Protein AF-A0A952EVF1-F1 (afdb_monomer_lite)

Radius of gyration: 30.39 Å; chains: 1; bounding box: 102×64×62 Å

Foldseek 3Di:
DDDDDDDDDDDDDDDDDDDDDDDDDDDDDDDDDDDPDDDDDDDDPVGDDDDDDDDDDDDDDDDDDDDDDDDPDDPDPPPPPPPLPPFDFDPFPCPVVLVVQLCQQPDLQHLGAEEEEAPQQQLVPSLVVSQVVLVVVPAAEAEFEFDLVLQVPQCSRQVVQQPDPDDDLVVRLVSSLCSQLDDDPPHAYEYEYEQLQRHHLSNLVSLLVCSLVVSHRYYYYHHPPDDRDPSNVSSCVSGHYHYDYRYADDLVRQQVSVCVRVVAHEDSVVSVVLCVVCVRRNRSSSVVVSVCVVVVQFDQPPGYTDGNDDDPDD

Secondary structure (DSSP, 8-state):
------------------------------PPPPPSS-------TT------------------S---------------------------S-HHHHHHHHHHHH-TTEEEEEEE--TTSSHHHHHHHHHHHHHHTT-EEEEEE--HHHHTSTTGGGGGG-S-S-S-HHHHHHHHHHHHH---TT--EEEEEESGGG--HHHHHHHHHHHHTT-SEEEEE--TTSPPPHHHHHHHHTSEEEEEE-PPPPHHHHHHHHHHHHTS-B-HHHHHHHHHHHTT-HHHHHHHHHHHHHTTSEE-GGGSBEE-S-----

pLDDT: mean 74.39, std 26.92, range [25.44, 98.0]

Structure (mmCIF, N/CA/C/O backbone):
data_AF-A0A952EVF1-F1
#
_entry.id   AF-A0A952EVF1-F1
#
loop_
_atom_site.group_PDB
_atom_site.id
_atom_site.type_symbol
_atom_site.label_atom_id
_atom_site.label_alt_id
_atom_site.label_comp_id
_atom_site.label_asym_id
_atom_site.label_entity_id
_atom_site.label_seq_id
_atom_site.pdbx_PDB_ins_code
_atom_site.Cartn_x
_atom_site.Cartn_y
_atom_site.Cartn_z
_atom_site.occupancy
_atom_site.B_iso_or_equiv
_atom_site.auth_seq_id
_atom_site.auth_comp_id
_atom_site.auth_asym_id
_atom_site.auth_atom_id
_atom_site.pdbx_PDB_model_num
ATOM 1 N N . MET A 1 1 ? 27.330 -13.347 0.330 1.00 35.59 1 MET A N 1
ATOM 2 C CA . MET A 1 1 ? 27.753 -14.726 0.639 1.00 35.59 1 MET A CA 1
ATOM 3 C C . MET A 1 1 ? 26.734 -15.304 1.605 1.00 35.59 1 MET A C 1
ATOM 5 O O . MET A 1 1 ? 26.770 -14.945 2.767 1.00 35.59 1 MET A O 1
ATOM 9 N N . PHE A 1 2 ? 25.773 -16.088 1.117 1.00 27.91 2 PHE A N 1
ATOM 10 C CA . PHE A 1 2 ? 24.805 -16.806 1.953 1.00 27.91 2 PHE A CA 1
ATOM 11 C C . PHE A 1 2 ? 24.468 -18.122 1.248 1.00 27.91 2 PHE A C 1
ATOM 13 O O . PHE A 1 2 ? 24.088 -18.116 0.079 1.00 27.91 2 PHE A O 1
ATOM 20 N N . ILE A 1 3 ? 24.702 -19.233 1.943 1.00 30.45 3 ILE A N 1
ATOM 21 C CA . ILE A 1 3 ? 24.536 -20.611 1.470 1.00 30.45 3 ILE A CA 1
ATOM 22 C C . ILE A 1 3 ? 23.235 -21.146 2.079 1.00 30.45 3 ILE A C 1
ATOM 24 O O . ILE A 1 3 ? 23.067 -21.057 3.292 1.00 30.45 3 ILE A O 1
ATOM 28 N N . TYR A 1 4 ? 22.341 -21.719 1.266 1.00 32.97 4 TYR A N 1
ATOM 29 C CA . TYR A 1 4 ? 21.200 -22.507 1.749 1.00 32.97 4 TYR A CA 1
ATOM 30 C C . TYR A 1 4 ? 21.280 -23.941 1.218 1.00 32.97 4 TYR A C 1
ATOM 32 O O . TYR A 1 4 ? 21.403 -24.172 0.014 1.00 32.97 4 TYR A O 1
ATOM 40 N N . GLY A 1 5 ? 21.244 -24.890 2.155 1.00 28.50 5 GLY A N 1
ATOM 41 C CA . GLY A 1 5 ? 21.271 -26.330 1.921 1.00 28.50 5 GLY A CA 1
ATOM 42 C C . GLY A 1 5 ? 19.930 -26.879 1.431 1.00 28.50 5 GLY A C 1
ATOM 43 O O . GLY A 1 5 ? 18.860 -26.403 1.809 1.00 28.50 5 GLY A O 1
ATOM 44 N N . LYS A 1 6 ? 20.020 -27.896 0.569 1.00 29.97 6 LYS A N 1
ATOM 45 C CA . LYS A 1 6 ? 18.907 -28.656 -0.011 1.00 29.97 6 LYS A CA 1
ATOM 46 C C . LYS A 1 6 ? 18.305 -29.633 1.004 1.00 29.97 6 LYS A C 1
ATOM 48 O O . LYS A 1 6 ? 19.042 -30.356 1.667 1.00 29.97 6 LYS A O 1
ATOM 53 N N . GLY A 1 7 ? 16.975 -29.721 1.023 1.00 28.34 7 GLY A N 1
ATOM 54 C CA . GLY A 1 7 ? 16.202 -30.769 1.691 1.00 28.34 7 GLY A CA 1
ATOM 55 C C . GLY A 1 7 ? 15.108 -31.299 0.759 1.00 28.34 7 GLY A C 1
ATOM 56 O O . GLY A 1 7 ? 14.355 -30.536 0.166 1.00 28.34 7 GLY A O 1
ATOM 57 N N . THR A 1 8 ? 15.100 -32.615 0.605 1.00 29.89 8 THR A N 1
ATOM 58 C CA . THR A 1 8 ? 14.368 -33.501 -0.313 1.00 29.89 8 THR A CA 1
ATOM 59 C C . THR A 1 8 ? 12.858 -33.628 -0.056 1.00 29.89 8 THR A C 1
ATOM 61 O O . THR A 1 8 ? 12.445 -33.660 1.102 1.00 29.89 8 THR A O 1
ATOM 64 N N . ARG A 1 9 ? 12.053 -33.852 -1.111 1.00 27.30 9 ARG A N 1
ATOM 65 C CA . ARG A 1 9 ? 10.736 -34.526 -1.042 1.00 27.30 9 ARG A CA 1
ATOM 66 C C . ARG A 1 9 ? 10.427 -35.313 -2.319 1.00 27.30 9 ARG A C 1
ATOM 68 O O . ARG A 1 9 ? 10.510 -34.749 -3.401 1.00 27.30 9 ARG A O 1
ATOM 75 N N . ASP A 1 10 ? 10.024 -36.567 -2.130 1.00 30.86 10 ASP A N 1
ATOM 76 C CA . ASP A 1 10 ? 8.920 -37.286 -2.799 1.00 30.86 10 ASP A CA 1
ATOM 77 C C . ASP A 1 10 ? 8.650 -38.584 -1.980 1.00 30.86 10 ASP A C 1
ATOM 79 O O . ASP A 1 10 ? 9.510 -38.886 -1.141 1.00 30.86 10 ASP A O 1
ATOM 83 N N . PRO A 1 11 ? 7.542 -39.362 -2.128 1.00 40.56 11 PRO A N 1
ATOM 84 C CA . PRO A 1 11 ? 6.663 -39.477 -3.304 1.00 40.56 11 PRO A CA 1
ATOM 85 C C . PRO A 1 11 ? 5.129 -39.579 -3.069 1.00 40.56 11 PRO A C 1
ATOM 87 O O . PRO A 1 11 ? 4.648 -39.967 -2.010 1.00 40.56 11 PRO A O 1
ATOM 90 N N . GLY A 1 12 ? 4.376 -39.261 -4.132 1.00 26.47 12 GLY A N 1
ATOM 91 C CA . GLY A 1 12 ? 3.362 -40.096 -4.816 1.00 26.47 12 GLY A CA 1
ATOM 92 C C . GLY A 1 12 ? 2.231 -40.840 -4.070 1.00 26.47 12 GLY A C 1
ATOM 93 O O . GLY A 1 12 ? 2.465 -41.652 -3.183 1.00 26.47 12 GLY A O 1
ATOM 94 N N . GLY A 1 13 ? 1.000 -40.711 -4.599 1.00 27.55 13 GLY A N 1
ATOM 95 C CA . GLY A 1 13 ? -0.083 -41.689 -4.398 1.00 27.55 13 GLY A CA 1
ATOM 96 C C . GLY A 1 13 ? -1.477 -41.227 -4.854 1.00 27.55 13 GLY A C 1
ATOM 97 O O . GLY A 1 13 ? -2.231 -40.677 -4.064 1.00 27.55 13 GLY A O 1
ATOM 98 N N . SER A 1 14 ? -1.835 -41.477 -6.120 1.00 25.52 14 SER A N 1
ATOM 99 C CA . SER A 1 14 ? -3.169 -41.269 -6.719 1.00 25.52 14 SER A CA 1
ATOM 100 C C . SER A 1 14 ? -3.767 -42.616 -7.132 1.00 25.52 14 SER A C 1
ATOM 102 O O . SER A 1 14 ? -3.055 -43.407 -7.747 1.00 25.52 14 SER A O 1
ATOM 104 N N . LEU A 1 15 ? -5.056 -42.865 -6.845 1.00 29.48 15 LEU A N 1
ATOM 105 C CA . LEU A 1 15 ? -5.846 -43.970 -7.419 1.00 29.48 15 LEU A CA 1
ATOM 106 C C . LEU A 1 15 ? -7.372 -43.689 -7.375 1.00 29.48 15 LEU A C 1
ATOM 108 O O . LEU A 1 15 ? -8.020 -43.784 -6.342 1.00 29.48 15 LEU A O 1
ATOM 112 N N . LEU A 1 16 ? -7.904 -43.315 -8.546 1.00 27.75 16 LEU A N 1
ATOM 113 C CA . LEU A 1 16 ? -9.126 -43.775 -9.247 1.00 27.75 16 LEU A CA 1
ATOM 114 C C . LEU A 1 16 ? -10.301 -44.422 -8.464 1.00 27.75 16 LEU A C 1
ATOM 116 O O . LEU A 1 16 ? -10.128 -45.484 -7.875 1.00 27.75 16 LEU A O 1
ATOM 120 N N . ARG A 1 17 ? -11.548 -43.974 -8.741 1.00 27.30 17 ARG A N 1
ATOM 121 C CA . ARG A 1 17 ? -12.561 -44.735 -9.536 1.00 27.30 17 ARG A CA 1
ATOM 122 C C . ARG A 1 17 ? -13.889 -43.982 -9.771 1.00 27.30 17 ARG A C 1
ATOM 124 O O . ARG A 1 17 ? -14.427 -43.324 -8.892 1.00 27.30 17 ARG A O 1
ATOM 131 N N . ARG A 1 18 ? -14.412 -44.146 -10.996 1.00 26.98 18 ARG A N 1
ATOM 132 C CA . ARG A 1 18 ? -15.748 -43.775 -11.513 1.00 26.98 18 ARG A CA 1
ATOM 133 C C . ARG A 1 18 ? -16.781 -44.877 -11.226 1.00 26.98 18 ARG A C 1
ATOM 135 O O . ARG A 1 18 ? -16.402 -46.040 -11.271 1.00 26.98 18 ARG A O 1
ATOM 142 N N . THR A 1 19 ? -18.070 -44.526 -11.157 1.00 27.55 19 THR A N 1
ATOM 143 C CA . THR A 1 19 ? -19.209 -45.253 -11.784 1.00 27.55 19 THR A CA 1
ATOM 144 C C . THR A 1 19 ? -20.432 -44.318 -11.933 1.00 27.55 19 THR A C 1
ATOM 146 O O . THR A 1 19 ? -20.532 -43.311 -11.240 1.00 27.55 19 THR A O 1
ATOM 149 N N . LYS A 1 20 ? -21.298 -44.601 -12.918 1.00 28.50 20 LYS A N 1
ATOM 150 C CA . LYS A 1 20 ? -22.476 -43.839 -13.414 1.00 28.50 20 LYS A CA 1
ATOM 151 C C . LYS A 1 20 ? -23.655 -44.860 -13.604 1.00 28.50 20 LYS A C 1
ATOM 153 O O . LYS A 1 20 ? -23.427 -46.023 -13.287 1.00 28.50 20 LYS A O 1
ATOM 158 N N . PRO A 1 21 ? -24.849 -44.527 -14.156 1.00 40.47 21 PRO A N 1
ATOM 159 C CA . PRO A 1 21 ? -26.122 -44.281 -13.451 1.00 40.47 21 PRO A CA 1
ATOM 160 C C . PRO A 1 21 ? -27.310 -45.191 -13.899 1.00 40.47 21 PRO A C 1
ATOM 162 O O . PRO A 1 21 ? -27.170 -46.005 -14.805 1.00 40.47 21 PRO A O 1
ATOM 165 N N . GLY A 1 22 ? -28.510 -44.960 -13.349 1.00 25.62 22 GLY A N 1
ATOM 166 C CA . GLY A 1 22 ? -29.838 -45.368 -13.864 1.00 25.62 22 GLY A CA 1
ATOM 167 C C . GLY A 1 22 ? -30.927 -44.706 -12.998 1.00 25.62 22 GLY A C 1
ATOM 168 O O . GLY A 1 22 ? -30.626 -44.374 -11.857 1.00 25.62 22 GLY A O 1
ATOM 169 N N . GLY A 1 23 ? -32.162 -44.401 -13.400 1.00 26.41 23 GLY A N 1
ATOM 170 C CA . GLY A 1 23 ? -32.958 -44.498 -14.627 1.00 26.41 23 GLY A CA 1
ATOM 171 C C . GLY A 1 23 ? -34.406 -44.079 -14.256 1.00 26.41 23 GLY A C 1
ATOM 172 O O . GLY A 1 23 ? -34.780 -44.327 -13.118 1.00 26.41 23 GLY A O 1
ATOM 173 N N . ASP A 1 24 ? -35.121 -43.397 -15.174 1.00 27.02 24 ASP A N 1
ATOM 174 C CA . ASP A 1 24 ? -36.580 -43.449 -15.506 1.00 27.02 24 ASP A CA 1
ATOM 175 C C . ASP A 1 24 ? -37.647 -43.508 -14.375 1.00 27.02 24 ASP A C 1
ATOM 177 O O . ASP A 1 24 ? -37.479 -44.205 -13.392 1.00 27.02 24 ASP A O 1
ATOM 181 N N . THR A 1 25 ? -38.849 -42.918 -14.382 1.00 28.75 25 THR A N 1
ATOM 182 C CA . THR A 1 25 ? -39.825 -42.354 -15.342 1.00 28.75 25 THR A CA 1
ATOM 183 C C . THR A 1 25 ? -40.899 -41.650 -14.475 1.00 28.75 25 THR A C 1
ATOM 185 O O . THR A 1 25 ? -41.135 -42.129 -13.372 1.00 28.75 25 THR A O 1
ATOM 188 N N . ASP A 1 26 ? -41.606 -40.612 -14.952 1.00 28.78 26 ASP A N 1
ATOM 189 C CA . ASP A 1 26 ? -43.085 -40.580 -14.845 1.00 28.78 26 ASP A CA 1
ATOM 190 C C . ASP A 1 26 ? -43.727 -39.500 -15.742 1.00 28.78 26 ASP A C 1
ATOM 192 O O . ASP A 1 26 ? -43.174 -38.417 -15.949 1.00 28.78 26 ASP A O 1
ATOM 196 N N . LYS A 1 27 ? -44.898 -39.819 -16.302 1.00 31.00 27 LYS A N 1
ATOM 197 C CA . LYS A 1 27 ? -45.685 -39.012 -17.249 1.00 31.00 27 LYS A CA 1
ATOM 198 C C . LYS A 1 27 ? -46.921 -38.427 -16.555 1.00 31.00 27 LYS A C 1
ATOM 200 O O . LYS A 1 27 ? -47.689 -39.160 -15.951 1.00 31.00 27 LYS A O 1
ATOM 205 N N . GLY A 1 28 ? -47.212 -37.147 -16.789 1.00 28.83 28 GLY A N 1
ATOM 206 C CA . GLY A 1 28 ? -48.509 -36.533 -16.475 1.00 28.83 28 GLY A CA 1
ATOM 207 C C . GLY A 1 28 ? -48.849 -35.433 -17.479 1.00 28.83 28 GLY A C 1
ATOM 208 O O . GLY A 1 28 ? -48.163 -34.418 -17.545 1.00 28.83 28 GLY A O 1
ATOM 209 N N . GLY A 1 29 ? -49.865 -35.659 -18.316 1.00 25.44 29 GLY A N 1
ATOM 210 C CA . GLY A 1 29 ? -50.304 -34.729 -19.358 1.00 25.44 29 GLY A CA 1
ATOM 211 C C . GLY A 1 29 ? -51.306 -33.687 -18.857 1.00 25.44 29 GLY A C 1
ATOM 212 O O . GLY A 1 29 ? -52.172 -34.001 -18.050 1.00 25.44 29 GLY A O 1
ATOM 213 N N . PHE A 1 30 ? -51.229 -32.469 -19.404 1.00 29.86 30 PHE A N 1
ATOM 214 C CA . PHE A 1 30 ? -52.305 -31.474 -19.365 1.00 29.86 30 PHE A CA 1
ATOM 215 C C . PHE A 1 30 ? -52.469 -30.795 -20.733 1.00 29.86 30 PHE A C 1
ATOM 217 O O . PHE A 1 30 ? -51.501 -30.538 -21.455 1.00 29.86 30 PHE A O 1
ATOM 224 N N . ALA A 1 31 ? -53.734 -30.577 -21.093 1.00 30.47 31 ALA A N 1
ATOM 225 C CA . ALA A 1 31 ? -54.226 -30.128 -22.388 1.00 30.47 31 ALA A CA 1
ATOM 226 C C . ALA A 1 31 ? -53.773 -28.700 -22.752 1.00 30.47 31 ALA A C 1
ATOM 228 O O . ALA A 1 31 ? -53.761 -27.800 -21.916 1.00 30.47 31 ALA A O 1
ATOM 229 N N . ARG A 1 32 ? -53.417 -28.492 -24.028 1.00 29.88 32 ARG A N 1
ATOM 230 C CA . ARG A 1 32 ? -52.980 -27.201 -24.585 1.00 29.88 32 ARG A CA 1
ATOM 231 C C . ARG A 1 32 ? -54.149 -26.477 -25.256 1.00 29.88 32 ARG A C 1
ATOM 233 O O . ARG A 1 32 ? -54.628 -26.940 -26.287 1.00 29.88 32 ARG A O 1
ATOM 240 N N . CYS A 1 33 ? -54.509 -25.298 -24.757 1.00 28.52 33 CYS A N 1
ATOM 241 C CA . CYS A 1 33 ? -55.175 -24.270 -25.559 1.00 28.52 33 CYS A CA 1
ATOM 242 C C . CYS A 1 33 ? -54.093 -23.411 -26.237 1.00 28.52 33 CYS A C 1
ATOM 244 O O . CYS A 1 33 ? -53.221 -22.862 -25.565 1.00 28.52 33 CYS A O 1
ATOM 246 N N . ARG A 1 34 ? -54.105 -23.343 -27.573 1.00 30.59 34 ARG A N 1
ATOM 247 C CA . ARG A 1 34 ? -53.162 -22.564 -28.396 1.00 30.59 34 ARG A CA 1
ATOM 248 C C . ARG A 1 34 ? -53.765 -21.186 -28.698 1.00 30.59 34 ARG A C 1
ATOM 250 O O . ARG A 1 34 ? -54.852 -21.155 -29.269 1.00 30.59 34 ARG A O 1
ATOM 257 N N . PRO A 1 35 ? -53.068 -20.070 -28.441 1.00 30.55 35 PRO A N 1
ATOM 258 C CA . PRO A 1 35 ? -53.292 -18.850 -29.195 1.00 30.55 35 PRO A CA 1
ATOM 259 C C . PRO A 1 35 ? -52.570 -18.962 -30.545 1.00 30.55 35 PRO A C 1
ATOM 261 O O . PRO A 1 35 ? -51.397 -19.335 -30.623 1.00 30.55 35 PRO A O 1
ATOM 264 N N . THR A 1 36 ? -53.290 -18.682 -31.624 1.00 35.84 36 THR A N 1
ATOM 265 C CA . THR A 1 36 ? -52.741 -18.601 -32.979 1.00 35.84 36 THR A CA 1
ATOM 266 C C . THR A 1 36 ? -52.033 -17.255 -33.139 1.00 35.84 36 THR A C 1
ATOM 268 O O . THR A 1 36 ? -52.641 -16.220 -32.890 1.00 35.84 36 THR A O 1
ATOM 271 N N . GLY A 1 37 ? -50.770 -17.266 -33.575 1.00 40.00 37 GLY A N 1
ATOM 272 C CA . GLY A 1 37 ? -50.056 -16.054 -33.999 1.00 40.00 37 GLY A CA 1
ATOM 273 C C . GLY A 1 37 ? -49.160 -15.393 -32.947 1.00 40.00 37 GLY A C 1
ATOM 274 O O . GLY A 1 37 ? -49.328 -14.218 -32.655 1.00 40.00 37 GLY A O 1
ATOM 275 N N . ALA A 1 38 ? -48.170 -16.115 -32.417 1.00 35.91 38 ALA A N 1
ATOM 276 C CA . ALA A 1 38 ? -46.972 -15.514 -31.822 1.00 35.91 38 ALA A CA 1
ATOM 277 C C . ALA A 1 38 ? -45.793 -16.493 -31.951 1.00 35.91 38 ALA A C 1
ATOM 279 O O . ALA A 1 38 ? -45.915 -17.670 -31.605 1.00 35.91 38 ALA A O 1
ATOM 280 N N . ALA A 1 39 ? -44.666 -16.028 -32.492 1.00 36.38 39 ALA A N 1
ATOM 281 C CA . ALA A 1 39 ? -43.440 -16.813 -32.588 1.00 36.38 39 ALA A CA 1
ATOM 282 C C . ALA A 1 39 ? -42.764 -16.884 -31.209 1.00 36.38 39 ALA A C 1
ATOM 284 O O . ALA A 1 39 ? -42.505 -15.857 -30.589 1.00 36.38 39 ALA A O 1
ATOM 285 N N . ILE A 1 40 ? -42.496 -18.099 -30.728 1.00 37.72 40 ILE A N 1
ATOM 286 C CA . ILE A 1 40 ? -41.836 -18.352 -29.442 1.00 37.72 40 ILE A CA 1
ATOM 287 C C . ILE A 1 40 ? -40.334 -18.490 -29.699 1.00 37.72 40 ILE A C 1
ATOM 289 O O . ILE A 1 40 ? -39.905 -19.455 -30.331 1.00 37.72 40 ILE A O 1
ATOM 293 N N . THR A 1 41 ? -39.524 -17.570 -29.182 1.00 37.91 41 THR A N 1
ATOM 294 C CA . THR A 1 41 ? -38.061 -17.702 -29.145 1.00 37.91 41 THR A CA 1
ATOM 295 C C . THR A 1 41 ? -37.611 -18.153 -27.754 1.00 37.91 41 THR A C 1
ATOM 297 O O . THR A 1 41 ? -37.269 -17.331 -26.916 1.00 37.91 41 THR A O 1
ATOM 300 N N . GLY A 1 42 ? -37.600 -19.472 -27.530 1.00 35.94 42 GLY A N 1
ATOM 301 C CA . GLY A 1 42 ? -36.875 -20.126 -26.428 1.00 35.94 42 GLY A CA 1
ATOM 302 C C . GLY A 1 42 ? -37.572 -20.190 -25.057 1.00 35.94 42 GLY A C 1
ATOM 303 O O . GLY A 1 42 ? -38.249 -19.264 -24.630 1.00 35.94 42 GLY A O 1
ATOM 304 N N . LEU A 1 43 ? -37.370 -21.314 -24.362 1.00 37.41 43 LEU A N 1
ATOM 305 C CA . LEU A 1 43 ? -37.732 -21.583 -22.961 1.00 37.41 43 LEU A CA 1
ATOM 306 C C . LEU A 1 43 ? -36.441 -21.935 -22.207 1.00 37.41 43 LEU A C 1
ATOM 308 O O . LEU A 1 43 ? -35.621 -22.682 -22.748 1.00 37.41 43 LEU A O 1
ATOM 312 N N . ASP A 1 44 ? -36.256 -21.442 -20.979 1.00 43.25 44 ASP A N 1
ATOM 313 C CA . ASP A 1 44 ? -35.170 -21.916 -20.110 1.00 43.25 44 ASP A CA 1
ATOM 314 C C . ASP A 1 44 ? -35.547 -23.232 -19.392 1.00 43.25 44 ASP A C 1
ATOM 316 O O . ASP A 1 44 ? -36.705 -23.662 -19.390 1.00 43.25 44 ASP A O 1
ATOM 320 N N . ARG A 1 45 ? -34.547 -23.902 -18.800 1.00 43.38 45 ARG A N 1
ATOM 321 C CA . ARG A 1 45 ? -34.659 -25.246 -18.199 1.00 43.38 45 ARG A CA 1
ATOM 322 C C . ARG A 1 45 ? -35.573 -25.356 -16.963 1.00 43.38 45 ARG A C 1
ATOM 324 O O . ARG A 1 45 ? -35.757 -26.473 -16.489 1.00 43.38 45 ARG A O 1
ATOM 331 N N . SER A 1 46 ? -36.173 -24.269 -16.488 1.00 44.06 46 SER A N 1
ATOM 332 C CA . SER A 1 46 ? -37.134 -24.245 -15.376 1.00 44.06 46 SER A CA 1
ATOM 333 C C . SER A 1 46 ? -38.559 -23.848 -15.791 1.00 44.06 46 SER A C 1
ATOM 335 O O . SER A 1 46 ? -39.420 -23.691 -14.929 1.00 44.06 46 SER A O 1
ATOM 337 N N . GLY A 1 47 ? -38.852 -23.723 -17.093 1.00 42.53 47 GLY A N 1
ATOM 338 C CA . GLY A 1 47 ? -40.232 -23.623 -17.594 1.00 42.53 47 GLY A CA 1
ATOM 339 C C . GLY A 1 47 ? -40.934 -22.275 -17.379 1.00 42.53 47 GLY A C 1
ATOM 340 O O . GLY A 1 47 ? -42.154 -22.209 -17.523 1.00 42.53 47 GLY A O 1
ATOM 341 N N . TYR A 1 48 ? -40.195 -21.203 -17.081 1.00 35.91 48 TYR A N 1
ATOM 342 C CA . TYR A 1 48 ? -40.741 -19.844 -16.994 1.00 35.91 48 TYR A CA 1
ATOM 343 C C . TYR A 1 48 ? -40.559 -19.068 -18.309 1.00 35.91 48 TYR A C 1
ATOM 345 O O . TYR A 1 48 ? -39.528 -19.164 -18.974 1.00 35.91 48 TYR A O 1
ATOM 353 N N . LEU A 1 49 ? -41.584 -18.294 -18.690 1.00 35.72 49 LEU A N 1
ATOM 354 C CA . LEU A 1 49 ? -41.554 -17.400 -19.852 1.00 35.72 49 LEU A CA 1
ATOM 355 C C . LEU A 1 49 ? -40.709 -16.158 -19.538 1.00 35.72 49 LEU A C 1
ATOM 357 O O . LEU A 1 49 ? -41.018 -15.417 -18.606 1.00 35.72 49 LEU A O 1
ATOM 361 N N . VAL A 1 50 ? -39.681 -15.901 -20.349 1.00 34.00 50 VAL A N 1
ATOM 362 C CA . VAL A 1 50 ? -38.862 -14.685 -20.279 1.00 34.00 50 VAL A CA 1
ATOM 363 C C . VAL A 1 50 ? -39.250 -13.757 -21.431 1.00 34.00 50 VAL A C 1
ATOM 365 O O . VAL A 1 50 ? -39.003 -14.079 -22.586 1.00 34.00 50 VAL A O 1
ATOM 368 N N . GLY A 1 51 ? -39.825 -12.598 -21.094 1.00 32.00 51 GLY A N 1
ATOM 369 C CA . GLY A 1 51 ? -39.895 -11.406 -21.949 1.00 32.00 51 GLY A CA 1
ATOM 370 C C . GLY A 1 51 ? -40.912 -11.423 -23.099 1.00 32.00 51 GLY A C 1
ATOM 371 O O . GLY A 1 51 ? -40.747 -12.123 -24.090 1.00 32.00 51 GLY A O 1
ATOM 372 N N . VAL A 1 52 ? -41.907 -10.533 -23.030 1.00 35.66 52 VAL A N 1
ATOM 373 C CA . VAL A 1 52 ? -42.642 -10.053 -24.212 1.00 35.66 52 VAL A CA 1
ATOM 374 C C . VAL A 1 52 ? -42.550 -8.528 -24.226 1.00 35.66 52 VAL A C 1
ATOM 376 O O . VAL A 1 52 ? -43.110 -7.857 -23.363 1.00 35.66 52 VAL A O 1
ATOM 379 N N . GLN A 1 53 ? -41.814 -7.982 -25.196 1.00 32.34 53 GLN A N 1
ATOM 380 C CA . GLN A 1 53 ? -41.898 -6.576 -25.592 1.00 32.34 53 GLN A CA 1
ATOM 381 C C . GLN A 1 53 ? -42.906 -6.466 -26.738 1.00 32.34 53 GLN A C 1
ATOM 383 O O . GLN A 1 53 ? -42.753 -7.125 -27.763 1.00 32.34 53 GLN A O 1
ATOM 388 N N . GLY A 1 54 ? -43.927 -5.629 -26.572 1.00 33.09 54 GLY A N 1
ATOM 389 C CA . GLY A 1 54 ? -44.899 -5.346 -27.625 1.00 33.09 54 GLY A CA 1
ATOM 390 C C . GLY A 1 54 ? -46.029 -4.462 -27.118 1.00 33.09 54 GLY A C 1
ATOM 391 O O . GLY A 1 54 ? -46.839 -4.885 -26.300 1.00 33.09 54 GLY A O 1
ATOM 392 N N . ALA A 1 55 ? -46.039 -3.216 -27.581 1.00 37.50 55 ALA A N 1
ATOM 393 C CA . ALA A 1 55 ? -47.026 -2.204 -27.249 1.00 37.50 55 ALA A CA 1
ATOM 394 C C . ALA A 1 55 ? -48.413 -2.541 -27.825 1.00 37.50 55 ALA A C 1
ATOM 396 O O . ALA A 1 55 ? -48.526 -2.952 -28.975 1.00 37.50 55 ALA A O 1
ATOM 397 N N . GLY A 1 56 ? -49.456 -2.266 -27.039 1.00 43.81 56 GLY A N 1
ATOM 398 C CA . GLY A 1 56 ? -50.811 -2.030 -27.539 1.00 43.81 56 GLY A CA 1
ATOM 399 C C . GLY A 1 56 ? -51.621 -3.276 -27.897 1.00 43.81 56 GLY A C 1
ATOM 400 O O . GLY A 1 56 ? -51.735 -3.635 -29.062 1.00 43.81 56 GLY A O 1
ATOM 401 N N . ALA A 1 57 ? -52.308 -3.849 -26.908 1.00 31.09 57 ALA A N 1
ATOM 402 C CA . ALA A 1 57 ? -53.505 -4.650 -27.151 1.00 31.09 57 ALA A CA 1
ATOM 403 C C . ALA A 1 57 ? -54.672 -4.029 -26.375 1.00 31.09 57 ALA A C 1
ATOM 405 O O . ALA A 1 57 ? -54.749 -4.115 -25.149 1.00 31.09 57 ALA A O 1
ATOM 406 N N . VAL A 1 58 ? -55.544 -3.340 -27.111 1.00 30.28 58 VAL A N 1
ATOM 407 C CA . VAL A 1 58 ? -56.814 -2.795 -26.627 1.00 30.28 58 VAL A CA 1
ATOM 408 C C . VAL A 1 58 ? -57.770 -3.964 -26.403 1.00 30.28 58 VAL A C 1
ATOM 410 O O . VAL A 1 58 ? -58.118 -4.674 -27.343 1.00 30.28 58 VAL A O 1
ATOM 413 N N . TRP A 1 59 ? -58.202 -4.159 -25.159 1.00 29.36 59 TRP A N 1
ATOM 414 C CA . TRP A 1 59 ? -59.258 -5.107 -24.822 1.00 29.36 59 TRP A CA 1
ATOM 415 C C . TRP A 1 59 ? -60.608 -4.398 -24.929 1.00 29.36 59 TRP A C 1
ATOM 417 O O . TRP A 1 59 ? -60.911 -3.506 -24.141 1.00 29.36 59 TRP A O 1
ATOM 427 N N . THR A 1 60 ? -61.426 -4.793 -25.903 1.00 28.44 60 THR A N 1
ATOM 428 C CA . THR A 1 60 ? -62.861 -4.484 -25.913 1.00 28.44 60 THR A CA 1
ATOM 429 C C . THR A 1 60 ? -63.616 -5.792 -25.726 1.00 28.44 60 THR A C 1
ATOM 431 O O . THR A 1 60 ? -63.491 -6.721 -26.517 1.00 28.44 60 THR A O 1
ATOM 434 N N . GLY A 1 61 ? -64.344 -5.892 -24.617 1.00 28.00 61 GLY A N 1
ATOM 435 C CA . GLY A 1 61 ? -65.077 -7.094 -24.239 1.00 28.00 61 GLY A CA 1
ATOM 436 C C . GLY A 1 61 ? -65.986 -6.810 -23.055 1.00 28.00 61 GLY A C 1
ATOM 437 O O . GLY A 1 61 ? -65.598 -6.966 -21.902 1.00 28.00 61 GLY A O 1
ATOM 438 N N . THR A 1 62 ? -67.191 -6.341 -23.357 1.00 29.83 62 THR A N 1
ATOM 439 C CA . THR A 1 62 ? -68.275 -6.086 -22.410 1.00 29.83 62 THR A CA 1
ATOM 440 C C . THR A 1 62 ? -68.748 -7.413 -21.814 1.00 29.83 62 THR A C 1
ATOM 442 O O . THR A 1 62 ? -69.235 -8.269 -22.546 1.00 29.83 62 THR A O 1
ATOM 445 N N . CYS A 1 63 ? -68.635 -7.591 -20.496 1.00 28.25 63 CYS A N 1
ATOM 446 C CA . CYS A 1 63 ? -69.288 -8.693 -19.787 1.00 28.25 63 CYS A CA 1
ATOM 447 C C . CYS A 1 63 ? -70.471 -8.144 -18.992 1.00 28.25 63 CYS A C 1
ATOM 449 O O . CYS A 1 63 ? -70.310 -7.389 -18.034 1.00 28.25 63 CYS A O 1
ATOM 451 N N . ALA A 1 64 ? -71.666 -8.513 -19.445 1.00 29.42 64 ALA A N 1
ATOM 452 C CA . ALA A 1 64 ? -72.912 -8.331 -18.731 1.00 29.42 64 ALA A CA 1
ATOM 453 C C . ALA A 1 64 ? -73.031 -9.382 -17.616 1.00 29.42 64 ALA A C 1
ATOM 455 O O . ALA A 1 64 ? -72.705 -10.549 -17.817 1.00 29.42 64 ALA A O 1
ATOM 456 N N . THR A 1 65 ? -73.583 -8.944 -16.483 1.00 32.19 65 THR A N 1
ATOM 457 C CA . THR A 1 65 ? -74.113 -9.734 -15.355 1.00 32.19 65 THR A CA 1
ATOM 458 C C . THR A 1 65 ? -73.126 -10.554 -14.513 1.00 32.19 65 THR A C 1
ATOM 460 O O . THR A 1 65 ? -72.473 -11.470 -14.993 1.00 32.19 65 THR A O 1
ATOM 463 N N . GLY A 1 66 ? -73.139 -10.291 -13.199 1.00 28.56 66 GLY A N 1
ATOM 464 C CA . GLY A 1 66 ? -72.802 -11.293 -12.183 1.00 28.56 66 GLY A CA 1
ATOM 465 C C . GLY A 1 66 ? -71.511 -11.059 -11.401 1.00 28.56 66 GLY A C 1
ATOM 466 O O . GLY A 1 66 ? -70.451 -11.539 -11.774 1.00 28.56 66 GLY A O 1
ATOM 467 N N . SER A 1 67 ? -71.651 -10.361 -10.272 1.00 33.34 67 SER A N 1
ATOM 468 C CA . SER A 1 67 ? -70.841 -10.440 -9.046 1.00 33.34 67 SER A CA 1
ATOM 469 C C . SER A 1 67 ? -69.799 -11.570 -8.974 1.00 33.34 67 SER A C 1
ATOM 471 O O . SER A 1 67 ? -70.167 -12.736 -8.861 1.00 33.34 67 SER A O 1
ATOM 473 N N . CYS A 1 68 ? -68.516 -11.202 -8.903 1.00 26.44 68 CYS A N 1
ATOM 474 C CA . CYS A 1 68 ? -67.454 -11.971 -8.246 1.00 26.44 68 CYS A CA 1
ATOM 475 C C . CYS A 1 68 ? -66.308 -11.016 -7.873 1.00 26.44 68 CYS A C 1
ATOM 477 O O . CYS A 1 68 ? -65.490 -10.645 -8.712 1.00 26.44 68 CYS A O 1
ATOM 479 N N . ALA A 1 69 ? -66.260 -10.593 -6.610 1.00 30.72 69 ALA A N 1
ATOM 480 C CA . ALA A 1 69 ? -65.103 -9.914 -6.037 1.00 30.72 69 ALA A CA 1
ATOM 481 C C . ALA A 1 69 ? -64.084 -10.968 -5.566 1.00 30.72 69 ALA A C 1
ATOM 483 O O . ALA A 1 69 ? -64.448 -11.810 -4.742 1.00 30.72 69 ALA A O 1
ATOM 484 N N . PRO A 1 70 ? -62.817 -10.948 -6.015 1.00 31.19 70 PRO A N 1
ATOM 485 C CA . PRO A 1 70 ? -61.786 -11.758 -5.393 1.00 31.19 70 PRO A CA 1
ATOM 486 C C . PRO A 1 70 ? -61.189 -11.004 -4.197 1.00 31.19 70 PRO A C 1
ATOM 488 O O . PRO A 1 70 ? -60.613 -9.923 -4.325 1.00 31.19 70 PRO A O 1
ATOM 491 N N . SER A 1 71 ? -61.330 -11.608 -3.018 1.00 28.95 71 SER A N 1
ATOM 492 C CA . SER A 1 71 ? -60.576 -11.278 -1.809 1.00 28.95 71 SER A CA 1
ATOM 493 C C . SER A 1 71 ? -59.085 -11.516 -2.064 1.00 28.95 71 SER A C 1
ATOM 495 O O . SER A 1 71 ? -58.623 -12.655 -2.125 1.00 28.95 71 SER A O 1
ATOM 497 N N . ALA A 1 72 ? -58.326 -10.436 -2.248 1.00 32.72 72 ALA A N 1
ATOM 498 C CA . ALA A 1 72 ? -56.872 -10.485 -2.306 1.00 32.72 72 ALA A CA 1
ATOM 499 C C . ALA A 1 72 ? -56.313 -10.489 -0.876 1.00 32.72 72 ALA A C 1
ATOM 501 O O . ALA A 1 72 ? -56.096 -9.440 -0.263 1.00 32.72 72 ALA A O 1
ATOM 502 N N . ALA A 1 73 ? -56.078 -11.689 -0.345 1.00 30.52 73 ALA A N 1
ATOM 503 C CA . ALA A 1 73 ? -55.240 -11.892 0.825 1.00 30.52 73 ALA A CA 1
ATOM 504 C C . ALA A 1 73 ? -53.825 -11.366 0.522 1.00 30.52 73 ALA A C 1
ATOM 506 O O . ALA A 1 73 ? -53.052 -11.968 -0.223 1.00 30.52 73 ALA A O 1
ATOM 507 N N . ARG A 1 74 ? -53.498 -10.201 1.089 1.00 29.44 74 ARG A N 1
ATOM 508 C CA . ARG A 1 74 ? -52.151 -9.626 1.101 1.00 29.44 74 ARG A CA 1
ATOM 509 C C . ARG A 1 74 ? -51.252 -10.470 2.007 1.00 29.44 74 ARG A C 1
ATOM 511 O O . ARG A 1 74 ? -51.162 -10.220 3.203 1.00 29.44 74 ARG A O 1
ATOM 518 N N . LEU A 1 75 ? -50.547 -11.436 1.430 1.00 33.50 75 LEU A N 1
ATOM 519 C CA . LEU A 1 75 ? -49.287 -11.927 1.988 1.00 33.50 75 LEU A CA 1
ATOM 520 C C . LEU A 1 75 ? -48.185 -10.968 1.534 1.00 33.50 75 LEU A C 1
ATOM 522 O O . LEU A 1 75 ? -47.559 -11.148 0.493 1.00 33.50 75 LEU A O 1
ATOM 526 N N . GLY A 1 76 ? -47.994 -9.900 2.307 1.00 26.53 76 GLY A N 1
ATOM 527 C CA . GLY A 1 76 ? -46.816 -9.054 2.184 1.00 26.53 76 GLY A CA 1
ATOM 528 C C . GLY A 1 76 ? -45.593 -9.834 2.650 1.00 26.53 76 GLY A C 1
ATOM 529 O O . GLY A 1 76 ? -45.310 -9.875 3.844 1.00 26.53 76 GLY A O 1
ATOM 530 N N . LYS A 1 77 ? -44.848 -10.436 1.717 1.00 31.17 77 LYS A N 1
ATOM 531 C CA . LYS A 1 77 ? -43.416 -10.639 1.933 1.00 31.17 77 LYS A CA 1
ATOM 532 C C . LYS A 1 77 ? -42.782 -9.256 1.896 1.00 31.17 77 LYS A C 1
ATOM 534 O O . LYS A 1 77 ? -42.550 -8.687 0.836 1.00 31.17 77 LYS A O 1
ATOM 539 N N . ALA A 1 78 ? -42.597 -8.685 3.079 1.00 31.95 78 ALA A N 1
ATOM 540 C CA . ALA A 1 78 ? -41.616 -7.640 3.261 1.00 31.95 78 ALA A CA 1
ATOM 541 C C . ALA A 1 78 ? -40.250 -8.306 3.087 1.00 31.95 78 ALA A C 1
ATOM 543 O O . ALA A 1 78 ? -39.692 -8.842 4.044 1.00 31.95 78 ALA A O 1
ATOM 544 N N . ASP A 1 79 ? -39.742 -8.300 1.859 1.00 32.12 79 ASP A N 1
ATOM 545 C CA . ASP A 1 79 ? -38.315 -8.431 1.612 1.00 32.12 79 ASP A CA 1
ATOM 546 C C . ASP A 1 79 ? -37.662 -7.194 2.250 1.00 32.12 79 ASP A C 1
ATOM 548 O O . ASP A 1 79 ? -37.497 -6.144 1.632 1.00 32.12 79 ASP A O 1
ATOM 552 N N . ARG A 1 80 ? -37.391 -7.273 3.559 1.00 34.16 80 ARG A N 1
ATOM 553 C CA . ARG A 1 80 ? -36.447 -6.372 4.213 1.00 34.16 80 ARG A CA 1
ATOM 554 C C . ARG A 1 80 ? -35.075 -6.771 3.692 1.00 34.16 80 ARG A C 1
ATOM 556 O O . ARG A 1 80 ? -34.421 -7.637 4.261 1.00 34.16 80 ARG A O 1
ATOM 563 N N . GLU A 1 81 ? -34.654 -6.144 2.601 1.00 35.91 81 GLU A N 1
ATOM 564 C CA . GLU A 1 81 ? -33.233 -5.945 2.349 1.00 35.91 81 GLU A CA 1
ATOM 565 C C . GLU A 1 81 ? -32.687 -5.155 3.545 1.00 35.91 81 GLU A C 1
ATOM 567 O O . GLU A 1 81 ? -32.852 -3.937 3.641 1.00 35.91 81 GLU A O 1
ATOM 572 N N . GLU A 1 82 ? -32.123 -5.861 4.529 1.00 38.28 82 GLU A N 1
ATOM 573 C CA . GLU A 1 82 ? -31.350 -5.224 5.587 1.00 38.28 82 GLU A CA 1
ATOM 574 C C . GLU A 1 82 ? -30.199 -4.462 4.920 1.00 38.28 82 GLU A C 1
ATOM 576 O O . GLU A 1 82 ? -29.399 -5.064 4.195 1.00 38.28 82 GLU A O 1
ATOM 581 N N . PRO A 1 83 ? -30.095 -3.136 5.110 1.00 37.88 83 PRO A N 1
ATOM 582 C CA . PRO A 1 83 ? -28.998 -2.387 4.540 1.00 37.88 83 PRO A CA 1
ATOM 583 C C . PRO A 1 83 ? -27.735 -2.863 5.248 1.00 37.88 83 PRO A C 1
ATOM 585 O O . PRO A 1 83 ? -27.525 -2.547 6.417 1.00 37.88 83 PRO A O 1
ATOM 588 N N . SER A 1 84 ? -26.889 -3.626 4.549 1.00 46.97 84 SER A N 1
ATOM 589 C CA . SER A 1 84 ? -25.554 -3.968 5.031 1.00 46.97 84 SER A CA 1
ATOM 590 C C . SER A 1 84 ? -24.843 -2.653 5.352 1.00 46.97 84 SER A C 1
ATOM 592 O O . SER A 1 84 ? -24.438 -1.918 4.443 1.00 46.97 84 SER A O 1
ATOM 594 N N . MET A 1 85 ? -24.778 -2.298 6.633 1.00 54.41 85 MET A N 1
ATOM 595 C CA . MET A 1 85 ? -24.228 -1.032 7.085 1.00 54.41 85 MET A CA 1
ATOM 596 C C . MET A 1 85 ? -22.714 -1.103 6.876 1.00 54.41 85 MET A C 1
ATOM 598 O O . MET A 1 85 ? -21.969 -1.585 7.721 1.00 54.41 85 MET A O 1
ATOM 602 N N . ARG A 1 86 ? -22.244 -0.697 5.692 1.00 64.25 86 ARG A N 1
ATOM 603 C CA . ARG A 1 86 ? -20.812 -0.668 5.386 1.00 64.25 86 ARG A CA 1
ATOM 604 C C . ARG A 1 86 ? -20.178 0.462 6.184 1.00 64.25 86 ARG A C 1
ATOM 606 O O . ARG A 1 86 ? -20.256 1.626 5.788 1.00 64.25 86 ARG A O 1
ATOM 613 N N . LEU A 1 87 ? -19.554 0.107 7.302 1.00 81.38 87 LEU A N 1
ATOM 614 C CA . LEU A 1 87 ? -18.742 1.027 8.085 1.00 81.38 87 LEU A CA 1
ATOM 615 C C . LEU A 1 87 ? -17.642 1.628 7.199 1.00 81.38 87 LEU A C 1
ATOM 617 O O . LEU A 1 87 ? -17.016 0.944 6.381 1.00 81.38 87 LEU A O 1
ATOM 621 N N . ARG A 1 88 ? -17.411 2.935 7.339 1.00 86.19 88 ARG A N 1
ATOM 622 C CA . ARG A 1 88 ? -16.304 3.617 6.663 1.00 86.19 88 ARG A CA 1
ATOM 623 C C . ARG A 1 88 ? -15.074 3.528 7.552 1.00 86.19 88 ARG A C 1
ATOM 625 O O . ARG A 1 88 ? -15.066 4.099 8.632 1.00 86.19 88 ARG A O 1
ATOM 632 N N . TRP A 1 89 ? -14.041 2.847 7.065 1.00 88.31 89 TRP A N 1
ATOM 633 C CA . TRP A 1 89 ? -12.766 2.684 7.764 1.00 88.31 89 TRP A CA 1
ATOM 634 C C . TRP A 1 89 ? -11.764 3.758 7.311 1.00 88.31 89 TRP A C 1
ATOM 636 O O . TRP A 1 89 ? -11.279 3.678 6.173 1.00 88.31 89 TRP A O 1
ATOM 646 N N . PRO A 1 90 ? -11.473 4.777 8.140 1.00 88.12 90 PRO A N 1
ATOM 647 C CA . PRO A 1 90 ? -10.470 5.792 7.835 1.00 88.12 90 PRO A CA 1
ATOM 648 C C . PRO A 1 90 ? -9.044 5.241 7.967 1.00 88.12 90 PRO A C 1
ATOM 650 O O . PRO A 1 90 ? -8.806 4.219 8.610 1.00 88.12 90 PRO A O 1
ATOM 653 N N . LEU A 1 91 ? -8.075 5.933 7.364 1.00 84.19 91 LEU A N 1
ATO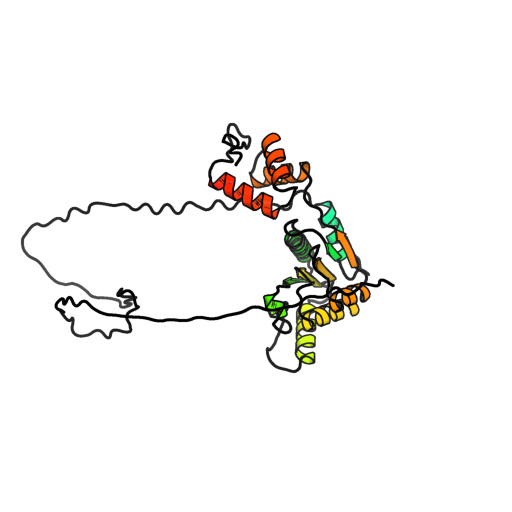M 654 C CA . LEU A 1 91 ? -6.655 5.638 7.552 1.00 84.19 91 LEU A CA 1
ATOM 655 C C . LEU A 1 91 ? -6.145 6.338 8.826 1.00 84.19 91 LEU A C 1
ATOM 657 O O . LEU A 1 91 ? -5.487 7.371 8.759 1.00 84.19 91 LEU A O 1
ATOM 661 N N . THR A 1 92 ? -6.506 5.806 9.992 1.00 84.25 92 THR A N 1
ATOM 662 C CA . THR A 1 92 ? -6.088 6.336 11.302 1.00 84.25 92 THR A CA 1
ATOM 663 C C . THR A 1 92 ? -4.815 5.645 11.793 1.00 84.25 92 THR A C 1
ATOM 665 O O . THR A 1 92 ? -4.634 4.454 11.547 1.00 84.25 92 THR A O 1
ATOM 668 N N . GLY A 1 93 ? -3.948 6.384 12.496 1.00 78.81 93 GLY A N 1
ATOM 669 C CA . GLY A 1 93 ? -2.729 5.833 13.102 1.00 78.81 93 GLY A CA 1
ATOM 670 C C . GLY A 1 93 ? -1.647 5.461 12.089 1.00 78.81 93 GLY A C 1
ATOM 671 O O . GLY A 1 93 ? -0.930 4.502 12.311 1.00 78.81 93 GLY A O 1
ATOM 672 N N . ARG A 1 94 ? -1.593 6.145 10.936 1.00 89.69 94 ARG A N 1
ATOM 673 C CA . ARG A 1 94 ? -0.601 5.895 9.870 1.00 89.69 94 ARG A CA 1
ATOM 674 C C . ARG A 1 94 ? 0.069 7.166 9.348 1.00 89.69 94 ARG A C 1
ATOM 676 O O . ARG A 1 94 ? 0.449 7.242 8.179 1.00 89.69 94 ARG A O 1
ATOM 683 N N . THR A 1 95 ? 0.105 8.211 10.171 1.00 88.25 95 THR A N 1
ATOM 684 C CA . THR A 1 95 ? 0.570 9.539 9.751 1.00 88.25 95 THR A CA 1
ATOM 685 C C . THR A 1 95 ? 2.068 9.526 9.457 1.00 88.25 95 THR A C 1
ATOM 687 O O . THR A 1 95 ? 2.473 9.961 8.384 1.00 88.25 95 THR A O 1
ATOM 690 N N . GLU A 1 96 ? 2.874 8.944 10.346 1.00 90.50 96 GLU A N 1
ATOM 691 C CA . GLU A 1 96 ? 4.333 8.865 10.193 1.00 90.50 96 GLU A CA 1
ATOM 692 C C . GLU A 1 96 ? 4.735 8.011 8.980 1.00 90.50 96 GLU A C 1
ATOM 694 O O . GLU A 1 96 ? 5.613 8.376 8.190 1.00 90.50 96 GLU A O 1
ATOM 699 N N . GLU A 1 97 ? 4.046 6.888 8.759 1.00 94.56 97 GLU A N 1
ATOM 700 C CA . GLU A 1 97 ? 4.265 6.048 7.583 1.00 94.56 97 GLU A CA 1
ATOM 701 C C . GLU A 1 97 ? 3.876 6.771 6.293 1.00 94.56 97 GLU A C 1
ATOM 703 O O . GLU A 1 97 ? 4.582 6.672 5.287 1.00 94.56 97 GLU A O 1
ATOM 708 N N . MET A 1 98 ? 2.779 7.533 6.313 1.00 94.81 98 MET A N 1
ATOM 709 C CA . MET A 1 98 ? 2.349 8.337 5.171 1.00 94.81 98 MET A CA 1
ATOM 710 C C . MET A 1 98 ? 3.356 9.445 4.846 1.00 94.81 98 MET A C 1
ATOM 712 O O . MET A 1 98 ? 3.665 9.676 3.675 1.00 94.81 98 MET A O 1
ATOM 716 N N . GLU A 1 99 ? 3.898 10.119 5.858 1.00 93.81 99 GLU A N 1
ATOM 717 C CA . GLU A 1 99 ? 4.961 11.115 5.699 1.00 93.81 99 GLU A CA 1
ATOM 718 C C . GLU A 1 99 ? 6.221 10.489 5.099 1.00 93.81 99 GLU A C 1
ATOM 720 O O . GLU A 1 99 ? 6.762 11.011 4.123 1.00 93.81 99 GLU A O 1
ATOM 725 N N . THR A 1 100 ? 6.621 9.315 5.591 1.00 95.62 100 THR A N 1
ATOM 726 C CA . THR A 1 100 ? 7.769 8.561 5.068 1.00 95.62 100 THR A CA 1
ATOM 727 C C . THR A 1 100 ? 7.588 8.202 3.590 1.00 95.62 100 THR A C 1
ATOM 729 O O . THR A 1 100 ? 8.499 8.392 2.779 1.00 95.62 100 THR A O 1
ATOM 732 N N . ILE A 1 101 ? 6.398 7.727 3.203 1.00 96.44 101 ILE A N 1
ATOM 733 C CA . ILE A 1 101 ? 6.087 7.405 1.804 1.00 96.44 101 ILE A CA 1
ATOM 734 C C . ILE A 1 101 ? 6.124 8.667 0.933 1.00 96.44 101 ILE A C 1
ATOM 736 O O . ILE A 1 101 ? 6.728 8.661 -0.140 1.00 96.44 101 ILE A O 1
ATOM 740 N N . ASN A 1 102 ? 5.508 9.761 1.383 1.00 94.81 102 ASN A N 1
ATOM 741 C CA . ASN A 1 102 ? 5.479 11.013 0.628 1.00 94.81 102 ASN A CA 1
ATOM 742 C C . ASN A 1 102 ? 6.875 11.630 0.465 1.00 94.81 102 ASN A C 1
ATOM 744 O O . ASN A 1 102 ? 7.186 12.144 -0.616 1.00 94.81 102 ASN A O 1
ATOM 748 N N . ALA A 1 103 ? 7.721 11.545 1.493 1.00 94.25 103 ALA A N 1
ATOM 749 C CA . ALA A 1 103 ? 9.115 11.966 1.429 1.00 94.25 103 ALA A CA 1
ATOM 750 C C . ALA A 1 103 ? 9.885 11.153 0.379 1.00 94.25 103 ALA A C 1
ATOM 752 O O . ALA A 1 103 ? 10.539 11.738 -0.482 1.00 94.25 103 ALA A O 1
ATOM 753 N N . ALA A 1 104 ? 9.730 9.824 0.369 1.00 94.69 104 ALA A N 1
ATOM 754 C CA . ALA A 1 104 ? 10.375 8.954 -0.615 1.00 94.69 104 ALA A CA 1
ATOM 755 C C . ALA A 1 104 ? 9.912 9.230 -2.058 1.00 94.69 104 ALA A C 1
ATOM 757 O O . ALA A 1 104 ? 10.731 9.254 -2.976 1.00 94.69 104 ALA A O 1
ATOM 758 N N . ILE A 1 105 ? 8.614 9.482 -2.273 1.00 94.44 105 ILE A N 1
ATOM 759 C CA . ILE A 1 105 ? 8.074 9.846 -3.597 1.00 94.44 105 ILE A CA 1
ATOM 760 C C . ILE A 1 105 ? 8.654 11.186 -4.077 1.00 94.44 105 ILE A C 1
ATOM 762 O O . ILE A 1 105 ? 8.959 11.339 -5.260 1.00 94.44 105 ILE A O 1
ATOM 766 N N . SER A 1 106 ? 8.811 12.150 -3.169 1.00 91.75 106 SER A N 1
ATOM 767 C CA . SER A 1 106 ? 9.257 13.509 -3.503 1.00 91.75 106 SER A CA 1
ATOM 768 C C . SER A 1 106 ? 10.780 13.629 -3.630 1.00 91.75 106 SER A C 1
ATOM 770 O O . SER A 1 106 ? 11.267 14.575 -4.245 1.00 91.75 106 SER A O 1
ATOM 772 N N . TYR A 1 107 ? 11.545 12.685 -3.074 1.00 92.19 107 TYR A N 1
ATOM 773 C CA . TYR A 1 107 ? 13.005 12.741 -3.071 1.00 92.19 107 TYR A CA 1
ATOM 774 C C . TYR A 1 107 ? 13.583 12.485 -4.477 1.00 92.19 107 TYR A C 1
ATOM 776 O O . TYR A 1 107 ? 13.348 11.405 -5.030 1.00 92.19 107 TYR A O 1
ATOM 784 N N . PRO A 1 108 ? 14.351 13.418 -5.081 1.00 86.69 108 PRO A N 1
ATOM 785 C CA . PRO A 1 108 ? 14.785 13.321 -6.480 1.00 86.69 108 PRO A CA 1
ATOM 786 C C . PRO A 1 108 ? 15.567 12.048 -6.814 1.00 86.69 108 PRO A C 1
ATOM 788 O O . PRO A 1 108 ? 15.267 11.401 -7.819 1.00 86.69 108 PRO A O 1
ATOM 791 N N . ASP A 1 109 ? 16.491 11.642 -5.942 1.00 87.62 109 ASP A N 1
ATOM 792 C CA . ASP A 1 109 ? 17.381 10.498 -6.175 1.00 87.62 109 ASP A CA 1
ATOM 793 C C . ASP A 1 109 ? 16.786 9.139 -5.798 1.00 87.62 109 ASP A C 1
ATOM 795 O O . ASP A 1 109 ? 17.337 8.098 -6.161 1.00 87.62 109 ASP A O 1
ATOM 799 N N . SER A 1 110 ? 15.630 9.125 -5.131 1.00 92.19 110 SER A N 1
ATOM 800 C CA . SER A 1 110 ? 14.953 7.878 -4.794 1.00 92.19 110 SER A CA 1
ATOM 801 C C . SER A 1 110 ? 14.249 7.290 -6.018 1.00 92.19 110 SER A C 1
ATOM 803 O O . SER A 1 110 ? 13.553 7.990 -6.751 1.00 92.19 110 SER A O 1
ATOM 805 N N . ALA A 1 111 ? 14.361 5.983 -6.226 1.00 94.00 111 ALA A N 1
ATOM 806 C CA . ALA A 1 111 ? 13.473 5.258 -7.130 1.00 94.00 111 ALA A CA 1
ATOM 807 C C . ALA A 1 111 ? 12.048 5.154 -6.557 1.00 94.00 111 ALA A C 1
ATOM 809 O O . ALA A 1 111 ? 11.083 5.028 -7.309 1.00 94.00 111 ALA A O 1
ATOM 810 N N . GLY A 1 112 ? 11.909 5.246 -5.234 1.00 95.50 112 GLY A N 1
ATOM 811 C CA . GLY A 1 112 ? 10.651 5.184 -4.511 1.00 95.50 112 GLY A CA 1
ATOM 812 C C . GLY A 1 112 ? 10.779 4.389 -3.213 1.00 95.50 112 GLY A C 1
ATOM 813 O O . GLY A 1 112 ? 11.810 4.430 -2.536 1.00 95.50 112 GLY A O 1
ATOM 814 N N . ILE A 1 113 ? 9.726 3.664 -2.844 1.00 97.06 113 ILE A N 1
ATOM 815 C CA . ILE A 1 113 ? 9.631 2.992 -1.544 1.00 97.06 113 ILE A CA 1
ATOM 816 C C . ILE A 1 113 ? 9.058 1.584 -1.664 1.00 97.06 113 ILE A C 1
ATOM 818 O O . ILE A 1 113 ? 8.166 1.322 -2.472 1.00 97.06 113 ILE A O 1
ATOM 822 N N . VAL A 1 114 ? 9.569 0.682 -0.829 1.00 96.69 114 VAL A N 1
ATOM 823 C CA . VAL A 1 114 ? 9.070 -0.684 -0.681 1.00 96.69 114 VAL A CA 1
ATOM 824 C C . VAL A 1 114 ? 8.484 -0.863 0.715 1.00 96.69 114 VAL A C 1
ATOM 826 O O . VAL A 1 114 ? 9.168 -0.664 1.722 1.00 96.69 114 VAL A O 1
ATOM 829 N N . LEU A 1 115 ? 7.213 -1.249 0.753 1.00 96.88 115 LEU A N 1
ATOM 830 C CA . LEU A 1 115 ? 6.427 -1.505 1.950 1.00 96.88 115 LEU A CA 1
ATOM 831 C C . LEU A 1 115 ? 6.442 -2.997 2.269 1.00 96.88 115 LEU A C 1
ATOM 833 O O . LEU A 1 115 ? 5.895 -3.798 1.511 1.00 96.88 115 LEU A O 1
ATOM 837 N N . PHE A 1 116 ? 7.020 -3.354 3.405 1.00 95.38 116 PHE A N 1
ATOM 838 C CA . PHE A 1 116 ? 7.009 -4.705 3.962 1.00 95.38 116 PHE A CA 1
ATOM 839 C C . PHE A 1 116 ? 5.982 -4.803 5.087 1.00 95.38 116 PHE A C 1
ATOM 841 O O . PHE A 1 116 ? 5.443 -3.789 5.530 1.00 95.38 116 PHE A O 1
ATOM 848 N N . GLY A 1 117 ? 5.653 -6.015 5.516 1.00 93.25 117 GLY A N 1
ATOM 849 C CA . GLY A 1 117 ? 4.708 -6.239 6.602 1.00 93.25 117 GLY A CA 1
ATOM 850 C C . GLY A 1 117 ? 3.844 -7.476 6.392 1.00 93.25 117 GLY A C 1
ATOM 851 O O . GLY A 1 117 ? 3.638 -7.966 5.270 1.00 93.25 117 GLY A O 1
ATOM 852 N N . ALA A 1 118 ? 3.256 -7.948 7.486 1.00 91.06 118 ALA A N 1
ATOM 853 C CA . ALA A 1 118 ? 2.385 -9.114 7.490 1.00 91.06 118 ALA A CA 1
ATOM 854 C C . ALA A 1 118 ? 1.140 -8.928 6.597 1.00 91.06 118 ALA A C 1
ATOM 856 O O . ALA A 1 118 ? 0.758 -7.821 6.192 1.00 91.06 118 ALA A O 1
ATOM 857 N N . SER A 1 119 ? 0.476 -10.030 6.250 1.00 90.75 119 SER A N 1
ATOM 858 C CA . SER A 1 119 ? -0.799 -9.965 5.527 1.00 90.75 119 SER A CA 1
ATOM 859 C C . SER A 1 119 ? -1.857 -9.221 6.355 1.00 90.75 119 SER A C 1
ATOM 861 O O . SER A 1 119 ? -1.969 -9.439 7.558 1.00 90.75 119 SER A O 1
ATOM 863 N N . GLY A 1 120 ? -2.635 -8.335 5.727 1.00 87.88 120 GLY A N 1
ATOM 864 C CA . GLY A 1 120 ? -3.760 -7.648 6.380 1.00 87.88 120 GLY A CA 1
ATOM 865 C C . GLY A 1 120 ? -3.428 -6.402 7.218 1.00 87.88 120 GLY A C 1
ATOM 866 O O . GLY A 1 120 ? -4.352 -5.733 7.671 1.00 87.88 120 GLY A O 1
ATOM 867 N N . VAL A 1 121 ? -2.153 -6.016 7.371 1.00 91.88 121 VAL A N 1
ATOM 868 C CA . VAL A 1 121 ? -1.757 -4.816 8.156 1.00 91.88 121 VAL A CA 1
ATOM 869 C C . VAL A 1 121 ? -2.080 -3.471 7.482 1.00 91.88 121 VAL A C 1
ATOM 871 O O . VAL A 1 121 ? -2.029 -2.429 8.131 1.00 91.88 121 VAL A O 1
ATOM 874 N N . GLY A 1 122 ? -2.428 -3.482 6.187 1.00 92.25 122 GLY A N 1
ATOM 875 C CA . GLY A 1 122 ? -2.864 -2.288 5.449 1.00 92.25 122 GLY A CA 1
ATOM 876 C C . GLY A 1 122 ? -1.909 -1.756 4.373 1.00 92.25 122 GLY A C 1
ATOM 877 O O . GLY A 1 122 ? -2.170 -0.677 3.848 1.00 92.25 122 GLY A O 1
ATOM 878 N N . LYS A 1 123 ? -0.859 -2.498 3.983 1.00 95.31 123 LYS A N 1
ATOM 879 C CA . LYS A 1 123 ? 0.128 -2.083 2.954 1.00 95.31 123 LYS A CA 1
ATOM 880 C C . LYS A 1 123 ? -0.518 -1.556 1.667 1.00 95.31 123 LYS A C 1
ATOM 882 O O . LYS A 1 123 ? -0.243 -0.450 1.216 1.00 95.31 123 LYS A O 1
ATOM 887 N N . SER A 1 124 ? -1.451 -2.322 1.114 1.00 94.94 124 SER A N 1
ATOM 888 C CA . SER A 1 124 ? -2.163 -1.971 -0.115 1.00 94.94 124 SER A CA 1
ATOM 889 C C . SER A 1 124 ? -3.070 -0.751 0.050 1.00 94.94 124 SER A C 1
ATOM 891 O O . SER A 1 124 ? -3.385 -0.072 -0.926 1.00 94.94 124 SER A O 1
ATOM 893 N N . ARG A 1 125 ? -3.546 -0.479 1.273 1.00 93.88 125 ARG A N 1
ATOM 894 C CA . ARG A 1 125 ? -4.392 0.683 1.563 1.00 93.88 125 ARG A CA 1
ATOM 895 C C . ARG A 1 125 ? -3.548 1.945 1.684 1.00 93.88 125 ARG A C 1
ATOM 897 O O . ARG A 1 125 ? -3.876 2.928 1.030 1.00 93.88 125 ARG A O 1
ATOM 904 N N . ILE A 1 126 ? -2.463 1.900 2.458 1.00 95.62 126 ILE A N 1
ATOM 905 C CA . ILE A 1 126 ? -1.572 3.052 2.630 1.00 95.62 126 ILE A CA 1
ATOM 906 C C . ILE A 1 126 ? -0.871 3.423 1.314 1.00 95.62 126 ILE A C 1
ATOM 908 O O . ILE A 1 126 ? -0.782 4.601 0.991 1.00 95.62 126 ILE A O 1
ATOM 912 N N . ALA A 1 127 ? -0.483 2.441 0.490 1.00 97.06 127 ALA A N 1
ATOM 913 C CA . ALA A 1 127 ? 0.087 2.699 -0.833 1.00 97.06 127 ALA A CA 1
ATOM 914 C C . ALA A 1 127 ? -0.900 3.427 -1.762 1.00 97.06 127 ALA A C 1
ATOM 916 O O . ALA A 1 127 ? -0.535 4.407 -2.408 1.00 97.06 127 ALA A O 1
ATOM 917 N N . ARG A 1 128 ? -2.170 2.994 -1.805 1.00 96.12 128 ARG A N 1
ATOM 918 C CA . ARG A 1 128 ? -3.210 3.675 -2.597 1.00 96.12 128 ARG A CA 1
ATOM 919 C C . ARG A 1 128 ? -3.473 5.094 -2.107 1.00 96.12 128 ARG A C 1
ATOM 921 O O . ARG A 1 128 ? -3.642 5.989 -2.929 1.00 96.12 128 ARG A O 1
ATOM 928 N N . GLU A 1 129 ? -3.492 5.301 -0.794 1.00 95.81 129 GLU A N 1
ATOM 929 C CA . GLU A 1 129 ? -3.675 6.632 -0.214 1.00 95.81 129 GLU A CA 1
ATOM 930 C C . GLU A 1 129 ? -2.498 7.555 -0.561 1.00 95.81 129 GLU A C 1
ATOM 932 O O . GLU A 1 129 ? -2.708 8.690 -0.979 1.00 95.81 129 GLU A O 1
ATOM 937 N N . ALA A 1 130 ? -1.263 7.050 -0.512 1.00 96.50 130 ALA A N 1
ATOM 938 C CA . ALA A 1 130 ? -0.089 7.803 -0.939 1.00 96.50 130 ALA A CA 1
ATOM 939 C C . ALA A 1 130 ? -0.130 8.181 -2.429 1.00 96.50 130 ALA A C 1
ATOM 941 O O . ALA A 1 130 ? 0.230 9.300 -2.794 1.00 96.50 130 ALA A O 1
ATOM 942 N N . LEU A 1 131 ? -0.611 7.283 -3.298 1.00 97.00 131 LEU A N 1
ATOM 943 C CA . LEU A 1 131 ? -0.852 7.604 -4.707 1.00 97.00 131 LEU A CA 1
ATOM 944 C C . LEU A 1 131 ? -1.944 8.669 -4.860 1.00 97.00 131 LEU A C 1
ATOM 946 O O . LEU A 1 131 ? -1.769 9.609 -5.626 1.00 97.00 131 LEU A O 1
ATOM 950 N N . SER A 1 132 ? -3.049 8.563 -4.123 1.00 96.38 132 SER A N 1
ATOM 951 C CA . SER A 1 132 ? -4.104 9.586 -4.117 1.00 96.38 132 SER A CA 1
ATOM 952 C C . SER A 1 132 ? -3.548 10.959 -3.708 1.00 96.38 132 SER A C 1
ATOM 954 O O . SER A 1 132 ? -3.788 11.961 -4.381 1.00 96.38 132 SER A O 1
ATOM 956 N N . ALA A 1 133 ? -2.711 10.995 -2.667 1.00 94.62 133 ALA A N 1
ATOM 957 C CA . ALA A 1 133 ? -2.033 12.204 -2.211 1.00 94.62 133 ALA A CA 1
ATOM 958 C C . ALA A 1 133 ? -1.009 12.739 -3.231 1.00 94.62 133 ALA A C 1
ATOM 960 O O . ALA A 1 133 ? -0.842 13.948 -3.370 1.00 94.62 133 ALA A O 1
ATOM 961 N N . ALA A 1 134 ? -0.314 11.871 -3.968 1.00 95.31 134 ALA A N 1
ATOM 962 C CA . ALA A 1 134 ? 0.557 12.298 -5.062 1.00 95.31 134 ALA A CA 1
ATOM 963 C C . ALA A 1 134 ? -0.254 12.882 -6.231 1.00 95.31 134 ALA A C 1
ATOM 965 O O . ALA A 1 134 ? 0.128 13.910 -6.791 1.00 95.31 134 ALA A O 1
ATOM 966 N N . ALA A 1 135 ? -1.396 12.273 -6.559 1.00 95.56 135 ALA A N 1
ATOM 967 C CA . ALA A 1 135 ? -2.294 12.750 -7.604 1.00 95.56 135 ALA A CA 1
ATOM 968 C C . ALA A 1 135 ? -2.882 14.128 -7.279 1.00 95.56 135 ALA A C 1
ATOM 970 O O . ALA A 1 135 ? -2.931 14.994 -8.150 1.00 95.56 135 ALA A O 1
ATOM 971 N N . SER A 1 136 ? -3.255 14.379 -6.019 1.00 95.06 136 SER A N 1
ATOM 972 C CA . SER A 1 136 ? -3.743 15.698 -5.591 1.00 95.06 136 SER A CA 1
ATOM 973 C C . SER A 1 136 ? -2.671 16.793 -5.656 1.00 95.06 136 SER A C 1
ATOM 975 O O . SER A 1 136 ? -3.005 17.962 -5.829 1.00 95.06 136 SER A O 1
ATOM 977 N N . ARG A 1 137 ? -1.383 16.422 -5.602 1.00 93.00 137 ARG A N 1
ATOM 978 C CA . ARG A 1 137 ? -0.237 17.316 -5.859 1.00 93.00 137 ARG A CA 1
ATOM 979 C C . ARG A 1 137 ? 0.109 17.461 -7.347 1.00 93.00 137 ARG A C 1
ATOM 981 O O . ARG A 1 137 ? 1.095 18.110 -7.680 1.00 93.00 137 ARG A O 1
ATOM 988 N N . GLY A 1 138 ? -0.686 16.868 -8.236 1.00 93.25 138 GLY A N 1
ATOM 989 C CA . GLY A 1 138 ? -0.541 16.988 -9.684 1.00 93.25 138 GLY A CA 1
ATOM 990 C C . GLY A 1 138 ? 0.295 15.894 -10.348 1.00 93.25 138 GLY A C 1
ATOM 991 O O . GLY A 1 138 ? 0.595 16.037 -11.529 1.00 93.25 138 GLY A O 1
ATOM 992 N N . ALA A 1 139 ? 0.670 14.822 -9.640 1.00 94.81 139 ALA A N 1
ATOM 993 C CA . ALA A 1 139 ? 1.340 13.672 -10.250 1.00 94.81 139 ALA A CA 1
ATOM 994 C C . ALA A 1 139 ? 0.355 12.776 -11.019 1.00 94.81 139 ALA A C 1
ATOM 996 O O . ALA A 1 139 ? -0.806 12.620 -10.645 1.00 94.81 139 ALA A O 1
ATOM 997 N N . GLU A 1 140 ? 0.834 12.112 -12.064 1.00 96.06 140 GLU A N 1
ATOM 998 C CA . GLU A 1 140 ? 0.084 11.056 -12.732 1.00 96.06 140 GLU A CA 1
ATOM 999 C C . GLU A 1 140 ? 0.342 9.712 -12.051 1.00 96.06 140 GLU A C 1
ATOM 1001 O O . GLU A 1 140 ? 1.486 9.289 -11.896 1.00 96.06 140 GLU A O 1
ATOM 1006 N N . THR A 1 141 ? -0.719 9.016 -11.642 1.00 96.88 141 THR A N 1
ATOM 1007 C CA . THR A 1 141 ? -0.586 7.764 -10.888 1.00 96.88 141 THR A CA 1
ATOM 1008 C C . THR A 1 141 ? -1.074 6.554 -11.668 1.00 96.88 141 THR A C 1
ATOM 1010 O O . THR A 1 141 ? -1.950 6.655 -12.532 1.00 96.88 141 THR A O 1
ATOM 1013 N N . ARG A 1 142 ? -0.461 5.397 -11.404 1.00 97.06 142 ARG A N 1
ATOM 1014 C CA . ARG A 1 142 ? -0.776 4.098 -12.020 1.00 97.06 142 ARG A CA 1
ATOM 1015 C C . ARG A 1 142 ? -0.809 3.036 -10.925 1.00 97.06 142 ARG A C 1
ATOM 1017 O O . ARG A 1 142 ? 0.024 3.086 -10.028 1.00 97.06 142 ARG A O 1
ATOM 1024 N N . TRP A 1 143 ? -1.747 2.092 -10.978 1.00 97.62 143 TRP A N 1
ATOM 1025 C CA . TRP A 1 143 ? -1.902 1.074 -9.933 1.00 97.62 143 TRP A CA 1
ATOM 1026 C C . TRP A 1 143 ? -2.038 -0.331 -10.510 1.00 97.62 143 TRP A C 1
ATOM 1028 O O . TRP A 1 143 ? -3.045 -0.636 -11.146 1.00 97.62 143 TRP A O 1
ATOM 1038 N N . ALA A 1 144 ? -1.049 -1.181 -10.246 1.00 97.25 144 ALA A N 1
ATOM 1039 C CA . ALA A 1 144 ? -1.010 -2.582 -10.647 1.00 97.25 144 ALA A CA 1
ATOM 1040 C C . ALA A 1 144 ? -1.089 -3.506 -9.425 1.00 97.25 144 ALA A C 1
ATOM 1042 O O . ALA A 1 144 ? -0.709 -3.129 -8.315 1.00 97.25 144 ALA A O 1
ATOM 1043 N N . VAL A 1 145 ? -1.565 -4.733 -9.630 1.00 97.12 145 VAL A N 1
ATOM 1044 C CA . VAL A 1 145 ? -1.666 -5.749 -8.574 1.00 97.12 145 VAL A CA 1
ATOM 1045 C C . VAL A 1 145 ? -1.068 -7.051 -9.087 1.00 97.12 145 VAL A C 1
ATOM 1047 O O . VAL A 1 145 ? -1.538 -7.608 -10.078 1.00 97.12 145 VAL A O 1
ATOM 1050 N N . GLY A 1 146 ? -0.041 -7.538 -8.399 1.00 95.19 146 GLY A N 1
ATOM 1051 C CA . GLY A 1 146 ? 0.482 -8.882 -8.561 1.00 95.19 146 GLY A CA 1
ATOM 1052 C C . GLY A 1 146 ? -0.465 -9.893 -7.924 1.00 95.19 146 GLY A C 1
ATOM 1053 O O . GLY A 1 146 ? -0.882 -9.760 -6.777 1.00 95.19 146 GLY A O 1
ATOM 1054 N N . THR A 1 147 ? -0.821 -10.925 -8.676 1.00 95.00 147 THR A N 1
ATOM 1055 C CA . THR A 1 147 ? -1.621 -12.056 -8.202 1.00 95.00 147 THR A CA 1
ATOM 1056 C C . THR A 1 147 ? -1.049 -13.345 -8.775 1.00 95.00 147 THR A C 1
ATOM 1058 O O . THR A 1 147 ? -0.413 -13.342 -9.829 1.00 95.00 147 THR A O 1
ATOM 1061 N N . THR A 1 148 ? -1.321 -14.482 -8.136 1.00 93.62 148 THR A N 1
ATOM 1062 C CA . THR A 1 148 ? -0.933 -15.790 -8.686 1.00 93.62 148 THR A CA 1
ATOM 1063 C C . THR A 1 148 ? -1.514 -16.012 -10.087 1.00 93.62 148 THR A C 1
ATOM 1065 O O . THR A 1 148 ? -0.835 -16.556 -10.952 1.00 93.62 148 THR A O 1
ATOM 1068 N N . SER A 1 149 ? -2.740 -15.539 -10.335 1.00 93.00 149 SER A N 1
ATOM 1069 C CA . SER A 1 149 ? -3.396 -15.640 -11.642 1.00 93.00 149 SER A CA 1
ATOM 1070 C C . SER A 1 149 ? -2.736 -14.762 -12.701 1.00 93.00 149 SER A C 1
ATOM 1072 O O . SER A 1 149 ? -2.474 -15.231 -13.804 1.00 93.00 149 SER A O 1
ATOM 1074 N N . SER A 1 150 ? -2.426 -13.506 -12.366 1.00 92.31 150 SER A N 1
ATOM 1075 C CA . SER A 1 150 ? -1.768 -12.582 -13.297 1.00 92.31 150 SER A CA 1
ATOM 1076 C C . SER A 1 150 ? -0.349 -13.025 -13.630 1.00 92.31 150 SER A C 1
ATOM 1078 O O . SER A 1 150 ? 0.095 -12.799 -14.745 1.00 92.31 150 SER A O 1
ATOM 1080 N N . ARG A 1 151 ? 0.342 -13.700 -12.703 1.00 94.00 151 ARG A N 1
ATOM 1081 C CA . ARG A 1 151 ? 1.692 -14.231 -12.926 1.00 94.00 151 ARG A CA 1
ATOM 1082 C C . ARG A 1 151 ? 1.765 -15.279 -14.041 1.00 94.00 151 ARG A C 1
ATOM 1084 O O . ARG A 1 151 ? 2.820 -15.461 -14.637 1.00 94.00 151 ARG A O 1
ATOM 1091 N N . MET A 1 152 ? 0.662 -15.980 -14.315 1.00 92.31 152 MET A N 1
ATOM 1092 C CA . MET A 1 152 ? 0.589 -16.986 -15.384 1.00 92.31 152 MET A CA 1
ATOM 1093 C C . MET A 1 152 ? 0.427 -16.370 -16.780 1.00 92.31 152 MET A C 1
ATOM 1095 O O . MET A 1 152 ? 0.542 -17.078 -17.777 1.00 92.31 152 MET A O 1
ATOM 1099 N N . ILE A 1 153 ? 0.139 -15.071 -16.858 1.00 91.25 153 ILE A N 1
ATOM 1100 C CA . ILE A 1 153 ? -0.104 -14.353 -18.105 1.00 91.25 153 ILE A CA 1
ATOM 1101 C C . ILE A 1 153 ? 1.065 -13.382 -18.310 1.00 91.25 153 ILE A C 1
ATOM 1103 O O . ILE A 1 153 ? 1.335 -12.584 -17.413 1.00 91.25 153 ILE A O 1
ATOM 1107 N N . PRO A 1 154 ? 1.760 -13.403 -19.462 1.00 91.06 154 PRO A N 1
ATOM 1108 C CA . PRO A 1 154 ? 2.800 -12.422 -19.752 1.00 91.06 154 PRO A CA 1
ATOM 1109 C C . PRO A 1 154 ? 2.241 -11.000 -19.639 1.00 91.06 154 PRO A C 1
ATOM 1111 O O . PRO A 1 154 ? 1.231 -10.688 -20.269 1.00 91.06 154 PRO A O 1
ATOM 1114 N N . LEU A 1 155 ? 2.879 -10.153 -18.826 1.00 93.44 155 LEU A N 1
ATOM 1115 C CA . LEU A 1 155 ? 2.405 -8.803 -18.500 1.00 93.44 155 LEU A CA 1
ATOM 1116 C C . LEU A 1 155 ? 1.019 -8.757 -17.831 1.00 93.44 155 LEU A C 1
ATOM 1118 O O . LEU A 1 155 ? 0.355 -7.723 -17.854 1.00 93.44 155 LEU A O 1
ATOM 1122 N N . GLY A 1 156 ? 0.565 -9.845 -17.203 1.00 93.75 156 GLY A N 1
ATOM 1123 C CA . GLY A 1 156 ? -0.797 -9.964 -16.682 1.00 93.75 156 GLY A CA 1
ATOM 1124 C C . GLY A 1 156 ? -1.146 -8.911 -15.629 1.00 93.75 156 GLY A C 1
ATOM 1125 O O . GLY A 1 156 ? -2.261 -8.394 -15.619 1.00 93.75 156 GLY A O 1
ATOM 1126 N N . ALA A 1 157 ? -0.191 -8.540 -14.770 1.00 95.50 157 ALA A N 1
ATOM 1127 C CA . ALA A 1 157 ? -0.387 -7.481 -13.773 1.00 95.50 157 ALA A CA 1
ATOM 1128 C C . ALA A 1 157 ? -0.432 -6.076 -14.401 1.00 95.50 157 ALA A C 1
ATOM 1130 O O . ALA A 1 157 ? -0.951 -5.139 -13.795 1.00 95.50 157 ALA A O 1
ATOM 1131 N N . LEU A 1 158 ? 0.112 -5.938 -15.614 1.00 96.00 158 LEU A N 1
ATOM 1132 C CA . LEU A 1 158 ? 0.218 -4.695 -16.373 1.00 96.00 158 LEU A CA 1
ATOM 1133 C C . LEU A 1 158 ? -0.701 -4.668 -17.603 1.00 96.00 158 LEU A C 1
ATOM 1135 O O . LEU A 1 158 ? -0.554 -3.809 -18.476 1.00 96.00 158 LEU A O 1
ATOM 1139 N N . ALA A 1 159 ? -1.670 -5.582 -17.670 1.00 92.38 159 ALA A N 1
ATOM 1140 C CA . ALA A 1 159 ? -2.479 -5.797 -18.860 1.00 92.38 159 ALA A CA 1
ATOM 1141 C C . ALA A 1 159 ? -3.262 -4.545 -19.297 1.00 92.38 159 ALA A C 1
ATOM 1143 O O . ALA A 1 159 ? -3.459 -4.330 -20.489 1.00 92.38 159 ALA A O 1
ATOM 1144 N N . SER A 1 160 ? -3.647 -3.678 -18.353 1.00 92.25 160 SER A N 1
ATOM 1145 C CA . SER A 1 160 ? -4.356 -2.419 -18.630 1.00 92.25 160 SER A CA 1
ATOM 1146 C C . SER A 1 160 ? -3.533 -1.375 -19.390 1.00 92.25 160 SER A C 1
ATOM 11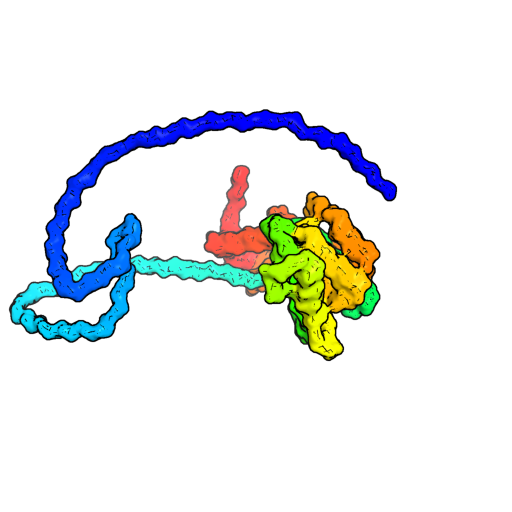48 O O . SER A 1 160 ? -4.103 -0.400 -19.869 1.00 92.25 160 SER A O 1
ATOM 1150 N N . TRP A 1 161 ? -2.213 -1.551 -19.494 1.00 94.00 161 TRP A N 1
ATOM 1151 C CA . TRP A 1 161 ? -1.313 -0.646 -20.222 1.00 94.00 161 TRP A CA 1
ATOM 1152 C C . TRP A 1 161 ? -0.796 -1.234 -21.532 1.00 94.00 161 TRP A C 1
ATOM 1154 O O . TRP A 1 161 ? 0.024 -0.607 -22.202 1.00 94.00 161 TRP A O 1
ATOM 1164 N N . MET A 1 162 ? -1.262 -2.426 -21.907 1.00 89.69 162 MET A N 1
ATOM 1165 C CA . MET A 1 162 ? -0.941 -3.013 -23.200 1.00 89.69 162 MET A CA 1
ATOM 1166 C C . MET A 1 162 ? -1.775 -2.337 -24.287 1.00 89.69 162 MET A C 1
ATOM 1168 O O . MET A 1 162 ? -3.001 -2.344 -24.239 1.00 89.69 162 MET A O 1
ATOM 1172 N N . GLU A 1 163 ? -1.106 -1.766 -25.284 1.00 78.50 163 GLU A N 1
ATOM 1173 C CA . GLU A 1 163 ? -1.777 -1.086 -26.397 1.00 78.50 163 GLU A CA 1
ATOM 1174 C C . GLU A 1 163 ? -2.329 -2.067 -27.446 1.00 78.50 163 GLU A C 1
ATOM 1176 O O . GLU A 1 163 ? -3.335 -1.781 -28.088 1.00 78.50 163 GLU A O 1
ATOM 1181 N N . SER A 1 164 ? -1.690 -3.230 -27.623 1.00 76.19 164 SER A N 1
ATOM 1182 C CA . SER A 1 164 ? -2.158 -4.288 -28.524 1.00 76.19 164 SER A CA 1
ATOM 1183 C C . SER A 1 164 ? -1.689 -5.667 -28.042 1.00 76.19 164 SER A C 1
ATOM 1185 O O . SER A 1 164 ? -0.487 -5.850 -27.826 1.00 76.19 164 SER A O 1
ATOM 1187 N N . PRO A 1 165 ? -2.594 -6.652 -27.877 1.00 66.25 165 PRO A N 1
ATOM 1188 C CA . PRO A 1 165 ? -2.238 -8.035 -27.580 1.00 66.25 165 PRO A CA 1
ATOM 1189 C C . PRO A 1 165 ? -1.748 -8.718 -28.867 1.00 66.25 165 PRO A C 1
ATOM 1191 O O . PRO A 1 165 ? -2.454 -9.500 -29.497 1.00 66.25 165 PRO A O 1
ATOM 1194 N N . GLY A 1 166 ? -0.544 -8.370 -29.309 1.00 65.88 166 GLY A N 1
ATOM 1195 C CA . GLY A 1 166 ? 0.060 -8.936 -30.509 1.00 65.88 166 GLY A CA 1
ATOM 1196 C C . GLY A 1 166 ? 1.417 -8.310 -30.799 1.00 65.88 166 GLY A C 1
ATOM 1197 O O . GLY A 1 166 ? 1.543 -7.090 -30.856 1.00 65.88 166 GLY A O 1
ATOM 1198 N N . GLY A 1 167 ? 2.438 -9.146 -30.970 1.00 71.12 167 GLY A N 1
ATOM 1199 C CA . GLY A 1 167 ? 3.813 -8.718 -31.223 1.00 71.12 167 GLY A CA 1
ATOM 1200 C C . GLY A 1 167 ? 4.828 -9.518 -30.412 1.00 71.12 167 GLY A C 1
ATOM 1201 O O . GLY A 1 167 ? 4.468 -10.291 -29.529 1.00 71.12 167 GLY A O 1
ATOM 1202 N N . ASP A 1 168 ? 6.106 -9.328 -30.730 1.00 85.75 168 ASP A N 1
ATOM 1203 C CA . ASP A 1 168 ? 7.207 -9.873 -29.934 1.00 85.75 168 ASP A CA 1
ATOM 1204 C C . ASP A 1 168 ? 7.222 -9.254 -28.520 1.00 85.75 168 ASP A C 1
ATOM 1206 O O . ASP A 1 168 ? 6.836 -8.096 -28.323 1.00 85.75 168 ASP A O 1
ATOM 1210 N N . ASN A 1 169 ? 7.721 -10.008 -27.538 1.00 86.50 169 ASN A N 1
ATOM 1211 C CA . ASN A 1 169 ? 7.798 -9.622 -26.129 1.00 86.50 169 ASN A CA 1
ATOM 1212 C C . ASN A 1 169 ? 8.477 -8.260 -25.939 1.00 86.50 169 ASN A C 1
ATOM 1214 O O . ASN A 1 169 ? 8.058 -7.464 -25.100 1.00 86.50 169 ASN A O 1
ATOM 1218 N N . LEU A 1 170 ? 9.495 -7.950 -26.748 1.00 87.50 170 LEU A N 1
ATOM 1219 C CA . LEU A 1 170 ? 10.186 -6.663 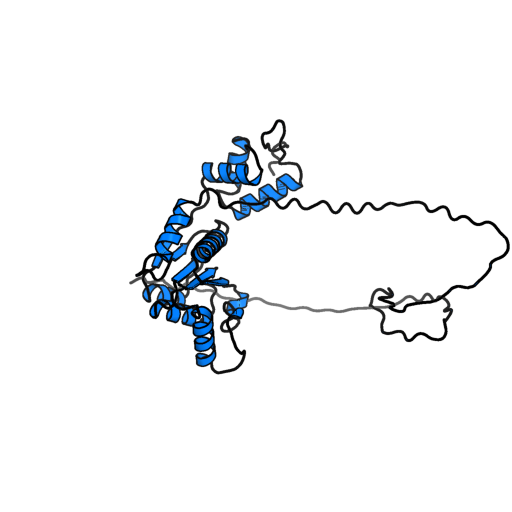-26.688 1.00 87.50 170 LEU A CA 1
ATOM 1220 C C . LEU A 1 170 ? 9.270 -5.480 -27.044 1.00 87.50 170 LEU A C 1
ATOM 1222 O O . LEU A 1 170 ? 9.382 -4.415 -26.433 1.00 87.50 170 LEU A O 1
ATOM 1226 N N . GLN A 1 171 ? 8.372 -5.646 -28.018 1.00 88.81 171 GLN A N 1
ATOM 1227 C CA . GLN A 1 171 ? 7.420 -4.600 -28.405 1.00 88.81 171 GLN A CA 1
ATOM 1228 C C . GLN A 1 171 ? 6.363 -4.395 -27.324 1.00 88.81 171 GLN A C 1
ATOM 1230 O O . GLN A 1 171 ? 6.080 -3.253 -26.963 1.00 88.81 171 GLN A O 1
ATOM 1235 N N . LEU A 1 172 ? 5.857 -5.488 -26.744 1.00 90.19 172 LEU A N 1
ATOM 1236 C CA . LEU A 1 172 ? 4.907 -5.430 -25.632 1.00 90.19 172 LEU A CA 1
ATOM 1237 C C . LEU A 1 172 ? 5.505 -4.685 -24.432 1.00 90.19 172 LEU A C 1
ATOM 1239 O O . LEU A 1 172 ? 4.912 -3.730 -23.935 1.00 90.19 172 LEU A O 1
ATOM 1243 N N . VAL A 1 173 ? 6.723 -5.050 -24.024 1.00 91.56 173 VAL A N 1
ATOM 1244 C CA . VAL A 1 173 ? 7.445 -4.388 -22.929 1.00 91.56 173 VAL A CA 1
ATOM 1245 C C . VAL A 1 173 ? 7.642 -2.898 -23.210 1.00 91.56 173 VAL A C 1
ATOM 1247 O O . VAL A 1 173 ? 7.387 -2.067 -22.340 1.00 91.56 173 VAL A O 1
ATOM 1250 N N . ARG A 1 174 ? 8.077 -2.527 -24.422 1.00 91.69 174 ARG A N 1
ATOM 1251 C CA . ARG A 1 174 ? 8.274 -1.116 -24.796 1.00 91.69 174 ARG A CA 1
ATOM 1252 C C . ARG A 1 174 ? 6.968 -0.324 -24.767 1.00 91.69 174 ARG A C 1
ATOM 1254 O O . ARG A 1 174 ? 6.974 0.800 -24.269 1.00 91.69 174 ARG A O 1
ATOM 1261 N N . GLY A 1 175 ? 5.877 -0.905 -25.266 1.00 93.12 175 GLY A N 1
ATOM 1262 C CA . GLY A 1 175 ? 4.546 -0.299 -25.233 1.00 93.12 175 GLY A CA 1
ATOM 1263 C C . GLY A 1 175 ? 4.062 -0.063 -23.805 1.00 93.12 175 GLY A C 1
ATOM 1264 O O . GLY A 1 175 ? 3.661 1.048 -23.468 1.00 93.12 175 GLY A O 1
ATOM 1265 N N . VAL A 1 176 ? 4.200 -1.065 -22.931 1.00 95.12 176 VAL A N 1
ATOM 1266 C CA . VAL A 1 176 ? 3.814 -0.942 -21.519 1.00 95.12 176 VAL A CA 1
ATOM 1267 C C . VAL A 1 176 ? 4.668 0.094 -20.790 1.00 95.12 176 VAL A C 1
ATOM 1269 O O . VAL A 1 176 ? 4.111 0.928 -20.082 1.00 95.12 176 VAL A O 1
ATOM 1272 N N . ILE A 1 177 ? 5.996 0.102 -20.982 1.00 95.00 177 ILE A N 1
ATOM 1273 C CA . ILE A 1 177 ? 6.867 1.136 -20.393 1.00 95.00 177 ILE A CA 1
ATOM 1274 C C . ILE A 1 177 ? 6.395 2.518 -20.839 1.00 95.00 177 ILE A C 1
ATOM 1276 O O . ILE A 1 177 ? 6.171 3.374 -19.990 1.00 95.00 177 ILE A O 1
ATOM 1280 N N . ARG A 1 178 ? 6.189 2.721 -22.148 1.00 94.06 178 ARG A N 1
ATOM 1281 C CA . ARG A 1 178 ? 5.709 3.996 -22.690 1.00 94.06 178 ARG A CA 1
ATOM 1282 C C . ARG A 1 178 ? 4.392 4.412 -22.044 1.00 94.06 178 ARG A C 1
ATOM 1284 O O . ARG A 1 178 ? 4.306 5.530 -21.558 1.00 94.06 178 ARG A O 1
ATOM 1291 N N . SER A 1 179 ? 3.401 3.527 -22.018 1.00 94.31 179 SER A N 1
ATOM 1292 C CA . SER A 1 179 ? 2.069 3.794 -21.464 1.00 94.31 179 SER A CA 1
ATOM 1293 C C . SER A 1 179 ? 2.108 4.098 -19.957 1.00 94.31 179 SER A C 1
ATOM 1295 O O . SER A 1 179 ? 1.425 5.006 -19.477 1.00 94.31 179 SER A O 1
ATOM 1297 N N . LEU A 1 180 ? 2.971 3.407 -19.205 1.00 94.56 180 LEU A N 1
ATOM 1298 C CA . LEU A 1 180 ? 3.173 3.663 -17.780 1.00 94.56 180 LEU A CA 1
ATOM 1299 C C . LEU A 1 180 ? 3.864 5.000 -17.513 1.00 94.56 180 LEU A C 1
ATOM 1301 O O . LEU A 1 180 ? 3.491 5.666 -16.555 1.00 94.56 180 LEU A O 1
ATOM 1305 N N . THR A 1 181 ? 4.847 5.391 -18.328 1.00 93.56 181 THR A N 1
ATOM 1306 C CA . THR A 1 181 ? 5.657 6.604 -18.109 1.00 93.56 181 THR A CA 1
ATOM 1307 C C . THR A 1 181 ? 5.137 7.834 -18.852 1.00 93.56 181 THR A C 1
ATOM 1309 O O . THR A 1 181 ? 5.655 8.933 -18.664 1.00 93.56 181 THR A O 1
ATOM 1312 N N . MET A 1 182 ? 4.146 7.669 -19.729 1.00 92.31 182 MET A N 1
ATOM 1313 C CA . MET A 1 182 ? 3.540 8.771 -20.467 1.00 92.31 182 MET A CA 1
ATOM 1314 C C . MET A 1 182 ? 2.841 9.713 -19.489 1.00 92.31 182 MET A C 1
ATOM 1316 O O . MET A 1 182 ? 1.969 9.292 -18.730 1.00 92.31 182 MET A O 1
ATOM 1320 N N . CYS A 1 183 ? 3.231 10.983 -19.536 1.00 90.56 183 CYS A N 1
ATOM 1321 C CA . CYS A 1 183 ? 2.653 12.055 -18.742 1.00 90.56 183 CYS A CA 1
ATOM 1322 C C . CYS A 1 183 ? 2.795 13.401 -19.454 1.00 90.56 183 CYS A C 1
ATOM 1324 O O . CYS A 1 183 ? 3.528 13.539 -20.440 1.00 90.56 183 CYS A O 1
ATOM 1326 N N . ARG A 1 184 ? 2.081 14.408 -18.950 1.00 89.81 184 ARG A N 1
ATOM 1327 C CA . ARG A 1 184 ? 2.246 15.793 -19.408 1.00 89.81 184 ARG A CA 1
ATOM 1328 C C . ARG A 1 184 ? 3.648 16.328 -19.061 1.00 89.81 184 ARG A C 1
ATOM 1330 O O . ARG A 1 184 ? 4.194 15.975 -18.016 1.00 89.81 184 ARG A O 1
ATOM 1337 N N . PRO A 1 185 ? 4.233 17.214 -19.891 1.00 85.81 185 PRO A N 1
ATOM 1338 C CA . PRO A 1 185 ? 5.500 17.862 -19.562 1.00 85.81 185 PRO A CA 1
ATOM 1339 C C . PRO A 1 185 ? 5.440 18.560 -18.197 1.00 85.81 185 PRO A C 1
ATOM 1341 O O . PRO A 1 185 ? 4.500 19.303 -17.922 1.00 85.81 185 PRO A O 1
ATOM 1344 N N . GLY A 1 186 ? 6.445 18.323 -17.351 1.00 82.38 186 GLY A N 1
ATOM 1345 C CA . GLY A 1 186 ? 6.510 18.882 -15.995 1.00 82.38 186 GLY A CA 1
ATOM 1346 C C . GLY A 1 186 ? 5.717 18.107 -14.936 1.00 82.38 186 GLY A C 1
ATOM 1347 O O . GLY A 1 186 ? 5.744 18.492 -13.770 1.00 82.38 186 GLY A O 1
ATOM 1348 N N . THR A 1 187 ? 5.047 17.010 -15.302 1.00 90.12 187 THR A N 1
ATOM 1349 C CA . THR A 1 187 ? 4.331 16.141 -14.363 1.00 90.12 187 THR A CA 1
ATOM 1350 C C . THR A 1 187 ? 5.169 14.917 -13.993 1.00 90.12 187 THR A C 1
ATOM 1352 O O . THR A 1 187 ? 5.760 14.271 -14.852 1.00 90.12 187 THR A O 1
ATOM 1355 N N . ALA A 1 188 ? 5.220 14.577 -12.703 1.00 92.00 188 ALA A N 1
ATOM 1356 C CA . ALA A 1 188 ? 5.845 13.340 -12.238 1.00 92.00 188 ALA A CA 1
ATOM 1357 C C . ALA A 1 188 ? 4.883 12.150 -12.375 1.00 92.00 188 ALA A C 1
ATOM 1359 O O . ALA A 1 188 ? 3.676 12.301 -12.181 1.00 92.00 188 ALA A O 1
ATOM 1360 N N . VAL A 1 189 ? 5.422 10.958 -12.640 1.00 96.19 189 VAL A N 1
ATOM 1361 C CA . VAL A 1 189 ? 4.660 9.701 -12.651 1.00 96.19 189 VAL A CA 1
ATOM 1362 C C . VAL A 1 189 ? 4.972 8.885 -11.402 1.00 96.19 189 VAL A C 1
ATOM 1364 O O . VAL A 1 189 ? 6.142 8.712 -11.050 1.00 96.19 189 VAL A O 1
ATOM 1367 N N . VAL A 1 190 ? 3.935 8.342 -10.759 1.00 97.38 190 VAL A N 1
ATOM 1368 C CA . VAL A 1 190 ? 4.056 7.416 -9.624 1.00 97.38 190 VAL A CA 1
ATOM 1369 C C . VAL A 1 190 ? 3.323 6.108 -9.924 1.00 97.38 190 VAL A C 1
ATOM 1371 O O . VAL A 1 190 ? 2.103 6.083 -10.084 1.00 97.38 190 VAL A O 1
ATOM 1374 N N . VAL A 1 191 ? 4.062 5.001 -9.975 1.00 97.94 191 VAL A N 1
ATOM 1375 C CA . VAL A 1 191 ? 3.525 3.659 -10.228 1.00 97.94 191 VAL A CA 1
ATOM 1376 C C . VAL A 1 191 ? 3.467 2.874 -8.920 1.00 97.94 191 VAL A C 1
ATOM 1378 O O . VAL A 1 191 ? 4.490 2.561 -8.317 1.00 97.94 191 VAL A O 1
ATOM 1381 N N . GLY A 1 192 ? 2.263 2.538 -8.475 1.00 97.94 192 GLY A N 1
ATOM 1382 C CA . GLY A 1 192 ? 2.032 1.633 -7.358 1.00 97.94 192 GLY A CA 1
ATOM 1383 C C . GLY A 1 192 ? 1.892 0.192 -7.840 1.00 97.94 192 GLY A C 1
ATOM 1384 O O . GLY A 1 192 ? 1.121 -0.068 -8.764 1.00 97.94 192 GLY A O 1
ATOM 1385 N N . VAL A 1 193 ? 2.606 -0.740 -7.211 1.00 97.88 193 VAL A N 1
ATOM 1386 C CA . VAL A 1 193 ? 2.474 -2.179 -7.468 1.00 97.88 193 VAL A CA 1
ATOM 1387 C C . VAL A 1 193 ? 2.236 -2.906 -6.154 1.00 97.88 193 VAL A C 1
ATOM 1389 O O . VAL A 1 193 ? 3.078 -2.891 -5.256 1.00 97.88 193 VAL A O 1
ATOM 1392 N N . ASP A 1 194 ? 1.085 -3.556 -6.057 1.00 96.88 194 ASP A N 1
ATOM 1393 C CA . ASP A 1 194 ? 0.722 -4.391 -4.918 1.00 96.88 194 ASP A CA 1
ATOM 1394 C C . ASP A 1 194 ? 1.248 -5.820 -5.096 1.00 96.88 194 ASP A C 1
ATOM 1396 O O . ASP A 1 194 ? 1.161 -6.353 -6.199 1.00 96.88 194 ASP A O 1
ATOM 1400 N N . ASP A 1 195 ? 1.754 -6.439 -4.029 1.00 95.50 195 ASP A N 1
ATOM 1401 C CA . ASP A 1 195 ? 2.297 -7.802 -3.999 1.00 95.50 195 ASP A CA 1
ATOM 1402 C C . ASP A 1 195 ? 3.289 -8.052 -5.160 1.00 95.50 195 ASP A C 1
ATOM 1404 O O . ASP A 1 195 ? 3.133 -8.951 -5.988 1.00 95.50 195 ASP A O 1
ATOM 1408 N N . VAL A 1 196 ? 4.342 -7.228 -5.227 1.00 96.06 196 VAL A N 1
ATOM 1409 C CA . VAL A 1 196 ? 5.338 -7.210 -6.320 1.00 96.06 196 VAL A CA 1
ATOM 1410 C C . VAL A 1 196 ? 6.072 -8.548 -6.513 1.00 96.06 196 VAL A C 1
ATOM 1412 O O . VAL A 1 196 ? 6.544 -8.849 -7.608 1.00 96.06 196 VAL A O 1
ATOM 1415 N N . GLN A 1 197 ? 6.137 -9.388 -5.476 1.00 95.00 197 GLN A N 1
ATOM 1416 C CA . GLN A 1 197 ? 6.680 -10.748 -5.548 1.00 95.00 197 GLN A CA 1
ATOM 1417 C C . GLN A 1 197 ? 5.831 -11.703 -6.413 1.00 95.00 197 GLN A C 1
ATOM 1419 O O . GLN A 1 197 ? 6.295 -12.784 -6.782 1.00 95.00 197 GLN A O 1
ATOM 1424 N N . LEU A 1 198 ? 4.596 -11.311 -6.747 1.00 95.56 198 LEU A N 1
ATOM 1425 C CA . LEU A 1 198 ? 3.666 -12.060 -7.594 1.00 95.56 198 LEU A CA 1
ATOM 1426 C C . LEU A 1 198 ? 3.629 -11.556 -9.046 1.00 95.56 198 LEU A C 1
ATOM 1428 O O . LEU A 1 198 ? 2.763 -11.978 -9.809 1.00 95.56 198 LEU A O 1
ATOM 1432 N N . LEU A 1 199 ? 4.540 -10.668 -9.449 1.00 96.31 199 LEU A N 1
ATOM 1433 C CA . LEU A 1 199 ? 4.680 -10.289 -10.855 1.00 96.31 199 LEU A CA 1
ATOM 1434 C C . LEU A 1 199 ? 5.222 -11.450 -11.707 1.00 96.31 199 LEU A C 1
ATOM 1436 O O . LEU A 1 199 ? 5.977 -12.300 -11.229 1.00 96.31 199 LEU A O 1
ATOM 1440 N N . ASP A 1 200 ? 4.828 -11.476 -12.981 1.00 94.75 200 ASP A N 1
ATOM 1441 C CA . ASP A 1 200 ? 5.490 -12.281 -14.009 1.00 94.75 200 ASP A CA 1
ATOM 1442 C C . ASP A 1 200 ? 6.823 -11.647 -14.437 1.00 94.75 200 ASP A C 1
ATOM 1444 O O . ASP A 1 200 ? 7.050 -10.451 -14.237 1.00 94.75 200 ASP A O 1
ATOM 1448 N N . ASP A 1 201 ? 7.687 -12.441 -15.071 1.00 94.44 201 ASP A N 1
ATOM 1449 C CA . ASP A 1 201 ? 9.048 -12.023 -15.423 1.00 94.44 201 ASP A CA 1
ATOM 1450 C C . ASP A 1 201 ? 9.074 -10.801 -16.360 1.00 94.44 201 ASP A C 1
ATOM 1452 O O . ASP A 1 201 ? 9.932 -9.928 -16.202 1.00 94.44 201 ASP A O 1
ATOM 1456 N N . LEU A 1 202 ? 8.119 -10.676 -17.295 1.00 94.69 202 LEU A N 1
ATOM 1457 C CA . LEU A 1 202 ? 8.042 -9.503 -18.173 1.00 94.69 202 LEU A CA 1
ATOM 1458 C C . LEU A 1 202 ? 7.573 -8.263 -17.408 1.00 94.69 202 LEU A C 1
ATOM 1460 O O . LEU A 1 202 ? 8.145 -7.188 -17.598 1.00 94.69 202 LEU A O 1
ATOM 1464 N N . SER A 1 203 ? 6.586 -8.391 -16.515 1.00 96.69 203 SER A N 1
ATOM 1465 C CA . SER A 1 203 ? 6.171 -7.282 -15.641 1.00 96.69 203 SER A CA 1
ATOM 1466 C C . SER A 1 203 ? 7.302 -6.833 -14.713 1.00 96.69 203 SER A C 1
ATOM 1468 O O . SER A 1 203 ? 7.510 -5.633 -14.525 1.00 96.69 203 SER A O 1
ATOM 1470 N N . THR A 1 204 ? 8.073 -7.772 -14.155 1.00 96.75 204 THR A N 1
ATOM 1471 C CA . THR A 1 204 ? 9.263 -7.457 -13.352 1.00 96.75 204 THR A CA 1
ATOM 1472 C C . THR A 1 204 ? 10.330 -6.755 -14.190 1.00 96.75 204 THR A C 1
ATOM 1474 O O . THR A 1 204 ? 10.909 -5.767 -13.736 1.00 96.75 204 THR A O 1
ATOM 1477 N N . PHE A 1 205 ? 10.552 -7.193 -15.431 1.00 95.50 205 PHE A N 1
ATOM 1478 C CA . PHE A 1 205 ? 11.487 -6.541 -16.346 1.00 95.50 205 PHE A CA 1
ATOM 1479 C C . PHE A 1 205 ? 11.057 -5.111 -16.712 1.00 95.50 205 PHE A C 1
ATOM 1481 O O . PHE A 1 205 ? 11.887 -4.200 -16.713 1.00 95.50 205 PHE A O 1
ATOM 1488 N N . VAL A 1 206 ? 9.763 -4.876 -16.962 1.00 96.44 206 VAL A N 1
ATOM 1489 C CA . VAL A 1 206 ? 9.204 -3.526 -17.162 1.00 96.44 206 VAL A CA 1
ATOM 1490 C C . VAL A 1 206 ? 9.500 -2.639 -15.954 1.00 96.44 206 VAL A C 1
ATOM 1492 O O . VAL A 1 206 ? 10.019 -1.533 -16.117 1.00 96.44 206 VAL A O 1
ATOM 1495 N N . LEU A 1 207 ? 9.222 -3.131 -14.743 1.00 96.56 207 LEU A N 1
ATOM 1496 C CA . LEU A 1 207 ? 9.474 -2.391 -13.509 1.00 96.56 207 LEU A CA 1
ATOM 1497 C C . LEU A 1 207 ? 10.965 -2.064 -13.340 1.00 96.56 207 LEU A C 1
ATOM 1499 O O . LEU A 1 207 ? 11.311 -0.923 -13.032 1.00 96.56 207 LEU A O 1
ATOM 1503 N N . HIS A 1 208 ? 11.848 -3.028 -13.614 1.00 95.62 208 HIS A N 1
ATOM 1504 C CA . HIS A 1 208 ? 13.295 -2.816 -13.608 1.00 95.62 208 HIS A CA 1
ATOM 1505 C C . HIS A 1 208 ? 13.706 -1.688 -14.565 1.00 95.62 208 HIS A C 1
ATOM 1507 O O . HIS A 1 208 ? 14.470 -0.805 -14.186 1.00 95.62 208 HIS A O 1
ATOM 1513 N N . GLN A 1 209 ? 13.185 -1.676 -15.797 1.00 94.50 209 GLN A N 1
ATOM 1514 C CA . GLN A 1 209 ? 13.501 -0.632 -16.778 1.00 94.50 209 GLN A CA 1
ATOM 1515 C C . GLN A 1 209 ? 13.002 0.754 -16.353 1.00 94.50 209 GLN A C 1
ATOM 1517 O O . GLN A 1 209 ? 13.710 1.740 -16.561 1.00 94.50 209 GLN A O 1
ATOM 1522 N N . ILE A 1 210 ? 11.817 0.842 -15.742 1.00 94.94 210 ILE A N 1
ATOM 1523 C CA . ILE A 1 210 ? 11.277 2.103 -15.209 1.00 94.94 210 ILE A CA 1
ATOM 1524 C C . ILE A 1 210 ? 12.201 2.664 -14.122 1.00 94.94 210 ILE A C 1
ATOM 1526 O O . ILE A 1 210 ? 12.552 3.845 -14.160 1.00 94.94 210 ILE A O 1
ATOM 1530 N N . VAL A 1 211 ? 12.633 1.805 -13.196 1.00 94.88 211 VAL A N 1
ATOM 1531 C CA . VAL A 1 211 ? 13.515 2.166 -12.078 1.00 94.88 211 VAL A CA 1
ATOM 1532 C C . VAL A 1 211 ? 14.905 2.565 -12.571 1.00 94.88 211 VAL A C 1
ATOM 1534 O O . VAL A 1 211 ? 15.387 3.645 -12.237 1.00 94.88 211 VAL A O 1
ATOM 1537 N N . GLN A 1 212 ? 15.520 1.743 -13.425 1.00 93.00 212 GLN A N 1
ATOM 1538 C CA . GLN A 1 212 ? 16.869 1.967 -13.948 1.00 93.00 212 GLN A CA 1
ATOM 1539 C C . GLN A 1 212 ? 16.980 3.287 -14.724 1.00 93.00 212 GLN A C 1
ATOM 1541 O O . GLN A 1 212 ? 17.989 3.982 -14.639 1.00 93.00 212 GLN A O 1
ATOM 1546 N N . ARG A 1 213 ? 15.935 3.650 -15.478 1.00 91.94 213 ARG A N 1
ATOM 1547 C CA . ARG A 1 213 ? 15.883 4.895 -16.261 1.00 91.94 213 ARG A CA 1
ATOM 1548 C C . ARG A 1 213 ? 15.382 6.094 -15.457 1.00 91.94 213 ARG A C 1
ATOM 1550 O O . ARG A 1 213 ? 15.290 7.181 -16.019 1.00 91.94 213 ARG A O 1
ATOM 1557 N N . ARG A 1 214 ? 15.016 5.900 -14.182 1.00 91.88 214 ARG A N 1
ATOM 1558 C CA . ARG A 1 214 ? 14.337 6.893 -13.331 1.00 91.88 214 ARG A CA 1
ATOM 1559 C C . ARG A 1 214 ? 13.113 7.522 -14.020 1.00 91.88 214 ARG A C 1
ATOM 1561 O O . ARG A 1 214 ? 12.843 8.708 -13.861 1.00 91.88 214 ARG A O 1
ATOM 1568 N N . ALA A 1 215 ? 12.381 6.725 -14.801 1.00 92.69 215 ALA A N 1
ATOM 1569 C CA . ALA A 1 215 ? 11.278 7.211 -15.633 1.00 92.69 215 ALA A CA 1
ATOM 1570 C C . ALA A 1 215 ? 9.980 7.454 -14.840 1.00 92.69 215 ALA A C 1
ATOM 1572 O O . ALA A 1 215 ? 9.118 8.208 -15.280 1.00 92.69 215 ALA A O 1
ATOM 1573 N N . ALA A 1 216 ? 9.838 6.818 -13.675 1.00 95.31 216 ALA A N 1
ATOM 1574 C CA . ALA A 1 216 ? 8.760 7.059 -12.723 1.00 95.31 216 ALA A CA 1
ATOM 1575 C C . ALA A 1 216 ? 9.227 6.714 -11.303 1.00 95.31 216 ALA A C 1
ATOM 1577 O O . ALA A 1 216 ? 10.159 5.927 -11.122 1.00 95.31 216 ALA A O 1
ATOM 1578 N N . LYS A 1 217 ? 8.548 7.272 -10.298 1.00 95.88 217 LYS A N 1
ATOM 1579 C CA . LYS A 1 217 ? 8.666 6.824 -8.905 1.00 95.88 217 LYS A CA 1
ATOM 1580 C C . LYS A 1 217 ? 7.824 5.571 -8.712 1.00 95.88 217 LYS A C 1
ATOM 1582 O O . LYS A 1 217 ? 6.758 5.454 -9.317 1.00 95.88 217 LYS A O 1
ATOM 1587 N N . VAL A 1 218 ? 8.262 4.657 -7.855 1.00 97.12 218 VAL A N 1
ATOM 1588 C CA . VAL A 1 218 ? 7.543 3.402 -7.607 1.00 97.12 218 VAL A CA 1
ATOM 1589 C C . VAL A 1 218 ? 7.190 3.212 -6.131 1.00 97.12 218 VAL A C 1
ATOM 1591 O O . VAL A 1 218 ? 7.996 3.471 -5.241 1.00 97.12 218 VAL A O 1
ATOM 1594 N N . VAL A 1 219 ? 5.970 2.755 -5.857 1.00 98.00 219 VAL A N 1
ATOM 1595 C CA . VAL A 1 219 ? 5.512 2.374 -4.512 1.00 98.00 219 VAL A CA 1
ATOM 1596 C C . VAL A 1 219 ? 5.165 0.898 -4.554 1.00 98.00 219 VAL A C 1
ATOM 1598 O O . VAL A 1 219 ? 4.189 0.503 -5.186 1.00 98.00 219 VAL A O 1
ATOM 1601 N N . LEU A 1 220 ? 5.982 0.073 -3.918 1.00 97.38 220 LEU A N 1
ATOM 1602 C CA . LEU A 1 220 ? 5.886 -1.378 -4.026 1.00 97.38 220 LEU A CA 1
ATOM 1603 C C . LEU A 1 220 ? 5.419 -1.956 -2.697 1.00 97.38 220 LEU A C 1
ATOM 1605 O O . LEU A 1 220 ? 5.896 -1.524 -1.652 1.00 97.38 220 LEU A O 1
ATOM 1609 N N . THR A 1 221 ? 4.522 -2.937 -2.710 1.00 97.19 221 THR A N 1
ATOM 1610 C CA . THR A 1 221 ? 4.204 -3.717 -1.506 1.00 97.19 221 THR A CA 1
ATOM 1611 C C . THR A 1 221 ? 4.771 -5.126 -1.634 1.00 97.19 221 THR A C 1
ATOM 1613 O O . THR A 1 221 ? 4.738 -5.731 -2.706 1.00 97.19 221 THR A O 1
ATOM 1616 N N . VAL A 1 222 ? 5.323 -5.633 -0.535 1.00 95.69 222 VAL A N 1
ATOM 1617 C CA . VAL A 1 222 ? 5.841 -6.993 -0.401 1.00 95.69 222 VAL A CA 1
ATOM 1618 C C . VAL A 1 222 ? 5.208 -7.623 0.828 1.00 95.69 222 VAL A C 1
ATOM 1620 O O . VAL A 1 222 ? 5.117 -7.002 1.890 1.00 95.69 222 VAL A O 1
ATOM 1623 N N . ARG A 1 223 ? 4.748 -8.863 0.692 1.00 92.94 223 ARG A N 1
ATOM 1624 C CA . ARG A 1 223 ? 4.219 -9.634 1.814 1.00 92.94 223 ARG A CA 1
ATOM 1625 C C . ARG A 1 223 ? 5.337 -10.362 2.548 1.00 92.94 223 ARG A C 1
ATOM 1627 O O . ARG A 1 223 ? 6.147 -11.048 1.930 1.00 92.94 223 ARG A O 1
ATOM 1634 N N . ASP A 1 224 ? 5.333 -10.263 3.872 1.00 88.00 224 ASP A N 1
ATOM 1635 C CA . ASP A 1 224 ? 6.267 -11.025 4.698 1.00 88.00 224 ASP A CA 1
ATOM 1636 C C . ASP A 1 224 ? 6.023 -12.535 4.584 1.00 88.00 224 ASP A C 1
ATOM 1638 O O . ASP A 1 224 ? 4.885 -12.995 4.468 1.00 88.00 224 ASP A O 1
ATOM 1642 N N . GLY A 1 225 ? 7.107 -13.307 4.668 1.00 82.19 225 GLY A N 1
ATOM 1643 C CA . GLY A 1 225 ? 7.070 -14.771 4.650 1.00 82.19 225 GLY A CA 1
ATOM 1644 C C . GLY A 1 225 ? 6.991 -15.397 3.257 1.00 82.19 225 GLY A C 1
ATOM 1645 O O . GLY A 1 225 ? 7.115 -16.615 3.148 1.00 82.19 225 GLY A O 1
ATOM 1646 N N . GLU A 1 226 ? 6.845 -14.601 2.195 1.00 82.81 226 GLU A N 1
ATOM 1647 C CA . GLU A 1 226 ? 6.926 -15.092 0.819 1.00 82.81 226 GLU A CA 1
ATOM 1648 C C . GLU A 1 226 ? 8.340 -14.914 0.241 1.00 82.81 226 GLU A C 1
ATOM 1650 O O . GLU A 1 226 ? 8.978 -13.878 0.456 1.00 82.81 226 GLU A O 1
ATOM 1655 N N . PRO A 1 227 ? 8.864 -15.911 -0.498 1.00 87.50 227 PRO A N 1
ATOM 1656 C CA . PRO A 1 227 ? 10.159 -15.783 -1.145 1.00 87.50 227 PRO A CA 1
ATOM 1657 C C . PRO A 1 227 ? 10.091 -14.730 -2.255 1.00 87.50 227 PRO A C 1
ATOM 1659 O O . PRO A 1 227 ? 9.231 -14.785 -3.134 1.00 87.50 227 PRO A O 1
ATOM 1662 N N . ILE A 1 228 ? 11.036 -13.793 -2.238 1.00 90.94 228 ILE A N 1
ATOM 1663 C CA . ILE A 1 228 ? 11.144 -12.750 -3.261 1.00 90.94 228 ILE A CA 1
ATOM 1664 C C . ILE A 1 228 ? 11.904 -13.320 -4.472 1.00 90.94 228 ILE A C 1
ATOM 1666 O O . ILE A 1 228 ? 13.037 -13.783 -4.303 1.00 90.94 228 ILE A O 1
ATOM 1670 N N . PRO A 1 229 ? 11.331 -13.288 -5.692 1.00 92.25 229 PRO A N 1
ATOM 1671 C CA . PRO A 1 229 ? 12.021 -13.732 -6.901 1.00 92.25 229 PRO A CA 1
ATOM 1672 C C . PRO A 1 229 ? 13.307 -12.941 -7.177 1.00 92.25 229 PRO A C 1
ATOM 1674 O O . PRO A 1 229 ? 13.395 -11.747 -6.886 1.00 92.25 229 PRO A O 1
ATOM 1677 N N . ALA A 1 230 ? 14.292 -13.586 -7.810 1.00 90.81 230 ALA A N 1
ATOM 1678 C CA . ALA A 1 230 ? 15.574 -12.953 -8.134 1.00 90.81 230 ALA A CA 1
ATOM 1679 C C . ALA A 1 230 ? 15.411 -11.688 -8.997 1.00 90.81 230 ALA A C 1
ATOM 1681 O O . ALA A 1 230 ? 16.037 -10.676 -8.696 1.00 90.81 230 ALA A O 1
ATOM 1682 N N . GLY A 1 231 ? 14.512 -11.709 -9.989 1.00 90.12 231 GLY A N 1
ATOM 1683 C CA . GLY A 1 231 ? 14.226 -10.535 -10.821 1.00 90.12 231 GLY A CA 1
ATOM 1684 C C . GLY A 1 231 ? 13.708 -9.342 -10.009 1.00 90.12 231 GLY A C 1
ATOM 1685 O O . GLY A 1 231 ? 14.112 -8.208 -10.242 1.00 90.12 231 GLY A O 1
ATOM 1686 N N . THR A 1 232 ? 12.878 -9.579 -8.988 1.00 92.06 232 THR A N 1
ATOM 1687 C CA . THR A 1 232 ? 12.411 -8.519 -8.082 1.00 92.06 232 THR A CA 1
ATOM 1688 C C . THR A 1 232 ? 13.563 -7.960 -7.240 1.00 92.06 232 THR A C 1
ATOM 1690 O O . THR A 1 232 ? 13.645 -6.754 -7.034 1.00 92.06 232 THR A O 1
ATOM 1693 N N . LEU A 1 233 ? 14.503 -8.805 -6.799 1.00 91.44 233 LEU A N 1
ATOM 1694 C CA . LEU A 1 233 ? 15.705 -8.344 -6.091 1.00 91.44 233 LEU A CA 1
ATOM 1695 C C . LEU A 1 233 ? 16.629 -7.503 -6.985 1.00 91.44 233 LEU A C 1
ATOM 1697 O O . LEU A 1 233 ? 17.302 -6.600 -6.489 1.00 91.44 233 LEU A O 1
ATOM 1701 N N . GLU A 1 234 ? 16.680 -7.773 -8.290 1.00 91.31 234 GLU A N 1
ATOM 1702 C CA . GLU A 1 234 ? 17.436 -6.953 -9.244 1.00 91.31 234 GLU A CA 1
ATOM 1703 C C . GLU A 1 234 ? 16.849 -5.552 -9.390 1.00 91.31 234 GLU A C 1
ATOM 1705 O O . GLU A 1 234 ? 17.610 -4.587 -9.456 1.00 91.31 234 GLU A O 1
ATOM 1710 N N . VAL A 1 235 ? 15.520 -5.408 -9.326 1.00 92.88 235 VAL A N 1
ATOM 1711 C CA . VAL A 1 235 ? 14.876 -4.085 -9.296 1.00 92.88 235 VAL A CA 1
ATOM 1712 C C . VAL A 1 235 ? 15.438 -3.246 -8.143 1.00 92.88 235 VAL A C 1
ATOM 1714 O O . VAL A 1 235 ? 15.710 -2.065 -8.339 1.00 92.88 235 VAL A O 1
ATOM 1717 N N . TRP A 1 236 ? 15.691 -3.840 -6.966 1.00 89.25 236 TRP A N 1
ATOM 1718 C CA . TRP A 1 236 ? 16.186 -3.091 -5.799 1.00 89.25 236 TRP A CA 1
ATOM 1719 C C . TRP A 1 236 ? 17.635 -2.650 -5.987 1.00 89.25 236 TRP A C 1
ATOM 1721 O O . TRP A 1 236 ? 18.045 -1.641 -5.428 1.00 89.25 236 TRP A O 1
ATOM 1731 N N . LYS A 1 237 ? 18.420 -3.400 -6.767 1.00 87.31 237 LYS A N 1
ATOM 1732 C CA . LYS A 1 237 ? 19.799 -3.030 -7.113 1.00 87.31 237 LYS A CA 1
ATOM 1733 C C . LYS A 1 237 ? 19.847 -1.932 -8.175 1.00 87.31 237 LYS A C 1
ATOM 1735 O O . LYS A 1 237 ? 20.827 -1.198 -8.239 1.00 87.31 237 LYS A O 1
ATOM 1740 N N . GLY A 1 238 ? 18.807 -1.829 -9.003 1.00 83.06 238 GLY A N 1
ATOM 1741 C CA . GLY A 1 238 ? 18.710 -0.858 -10.091 1.00 83.06 238 GLY A CA 1
ATOM 1742 C C . GLY A 1 238 ? 18.418 0.582 -9.654 1.00 83.06 238 GLY A C 1
ATOM 1743 O O . GLY A 1 238 ? 18.513 1.482 -10.486 1.00 83.06 238 GLY A O 1
ATOM 1744 N N . GLY A 1 239 ? 18.072 0.829 -8.384 1.00 85.25 239 GLY A N 1
ATOM 1745 C CA . GLY A 1 239 ? 17.763 2.170 -7.882 1.00 85.25 239 GLY A CA 1
ATOM 1746 C C . GLY A 1 239 ? 17.787 2.281 -6.357 1.00 85.25 239 GLY A C 1
ATOM 1747 O O . GLY A 1 239 ? 17.831 1.284 -5.647 1.00 85.25 239 GLY A O 1
ATOM 1748 N N . GLN A 1 240 ? 17.758 3.509 -5.835 1.00 91.06 240 GLN A N 1
ATOM 1749 C CA . GLN A 1 240 ? 17.750 3.750 -4.391 1.00 91.06 240 GLN A CA 1
ATOM 1750 C C . GLN A 1 240 ? 16.320 3.683 -3.844 1.00 91.06 240 GLN A C 1
ATOM 1752 O O . GLN A 1 240 ? 15.509 4.571 -4.105 1.00 91.06 240 GLN A O 1
ATOM 1757 N N . PHE A 1 241 ? 16.015 2.650 -3.062 1.00 94.50 241 PHE A N 1
ATOM 1758 C CA . PHE A 1 241 ? 14.706 2.475 -2.434 1.00 94.50 241 PHE A CA 1
ATOM 1759 C C . PHE A 1 241 ? 14.738 2.803 -0.950 1.00 94.50 241 PHE A C 1
ATOM 1761 O O . PHE A 1 241 ? 15.634 2.369 -0.226 1.00 94.50 241 PHE A O 1
ATOM 1768 N N . HIS A 1 242 ? 13.699 3.486 -0.481 1.00 94.88 242 HIS A N 1
ATOM 1769 C CA . HIS A 1 242 ? 13.376 3.487 0.938 1.00 94.88 242 HIS A CA 1
ATOM 1770 C C . HIS A 1 242 ? 12.684 2.171 1.303 1.00 94.88 242 HIS A C 1
ATOM 1772 O O . HIS A 1 242 ? 11.903 1.622 0.522 1.00 94.88 242 HIS A O 1
ATOM 1778 N N . ARG A 1 243 ? 12.967 1.661 2.500 1.00 94.38 243 ARG A N 1
ATOM 1779 C CA . ARG A 1 243 ? 12.281 0.505 3.078 1.00 94.38 243 ARG A CA 1
ATOM 1780 C C . ARG A 1 243 ? 11.411 0.989 4.227 1.00 94.38 243 ARG A C 1
ATOM 1782 O O . ARG A 1 243 ? 11.906 1.701 5.094 1.00 94.38 243 ARG A O 1
ATOM 1789 N N . LEU A 1 244 ? 10.150 0.570 4.237 1.00 95.81 244 LEU A N 1
ATOM 1790 C CA . LEU A 1 244 ? 9.241 0.797 5.352 1.00 95.81 244 LEU A CA 1
ATOM 1791 C C . LEU A 1 244 ? 8.594 -0.523 5.764 1.00 95.81 244 LEU A C 1
ATOM 1793 O O . LEU A 1 244 ? 7.877 -1.144 4.982 1.00 95.81 244 LEU A O 1
ATOM 1797 N N . ASP A 1 245 ? 8.858 -0.948 6.994 1.00 94.56 245 ASP A N 1
ATOM 1798 C CA . ASP A 1 245 ? 8.283 -2.149 7.593 1.00 94.56 245 ASP A CA 1
ATOM 1799 C C . ASP A 1 245 ? 6.986 -1.791 8.325 1.00 94.56 245 ASP A C 1
ATOM 1801 O O . ASP A 1 245 ? 7.004 -1.318 9.463 1.00 94.56 245 ASP A O 1
ATOM 1805 N N . LEU A 1 246 ? 5.847 -2.015 7.670 1.00 93.12 246 LEU A N 1
ATOM 1806 C CA . LEU A 1 246 ? 4.538 -1.671 8.205 1.00 93.12 246 LEU A CA 1
ATOM 1807 C C . LEU A 1 246 ? 4.126 -2.663 9.298 1.00 93.12 246 LEU A C 1
ATOM 1809 O O . LEU A 1 246 ? 3.821 -3.828 9.029 1.00 93.12 246 LEU A O 1
ATOM 1813 N N . GLN A 1 247 ? 4.086 -2.174 10.534 1.00 91.25 247 GLN A N 1
ATOM 1814 C CA . GLN A 1 247 ? 3.718 -2.968 11.705 1.00 91.25 247 GLN A CA 1
ATOM 1815 C C . GLN A 1 247 ? 2.200 -3.096 11.853 1.00 91.25 247 GLN A C 1
ATOM 1817 O O . GLN A 1 247 ? 1.437 -2.296 11.309 1.00 91.25 247 GLN A O 1
ATOM 1822 N N . SER A 1 248 ? 1.740 -4.094 12.609 1.00 91.50 248 SER A N 1
ATOM 1823 C CA . SER A 1 248 ? 0.354 -4.133 13.096 1.00 91.50 248 SER A CA 1
ATOM 1824 C C . SER A 1 248 ? 0.046 -2.917 13.975 1.00 91.50 248 SER A C 1
ATOM 1826 O O . SER A 1 248 ? 0.951 -2.368 14.596 1.00 91.50 248 SER A O 1
ATOM 1828 N N . LEU A 1 249 ? -1.228 -2.524 14.059 1.00 90.38 249 LEU A N 1
ATOM 1829 C CA . LEU A 1 249 ? -1.632 -1.393 14.896 1.00 90.38 249 LEU A CA 1
ATOM 1830 C C . LEU A 1 249 ? -1.406 -1.686 16.386 1.00 90.38 249 LEU A C 1
ATOM 1832 O O . LEU A 1 249 ? -1.734 -2.764 16.896 1.00 90.38 249 LEU A O 1
ATOM 1836 N N . SER A 1 250 ? -0.911 -0.687 17.104 1.00 92.44 250 SER A N 1
ATOM 1837 C CA . SER A 1 250 ? -0.898 -0.655 18.562 1.00 92.44 250 SER A CA 1
ATOM 1838 C C . SER A 1 250 ? -2.323 -0.626 19.130 1.00 92.44 250 SER A C 1
ATOM 1840 O O . SER A 1 250 ? -3.317 -0.454 18.411 1.00 92.44 250 SER A O 1
ATOM 1842 N N . LEU A 1 251 ? -2.444 -0.810 20.446 1.00 93.00 251 LEU A N 1
ATOM 1843 C CA . LEU A 1 251 ? -3.733 -0.719 21.130 1.00 93.00 251 LEU A CA 1
ATOM 1844 C C . LEU A 1 251 ? -4.349 0.683 20.989 1.00 93.00 251 LEU A C 1
ATOM 1846 O O . LEU A 1 251 ? -5.552 0.799 20.750 1.00 93.00 251 LEU A O 1
ATOM 1850 N N . ASP A 1 252 ? -3.535 1.732 21.081 1.00 92.38 252 ASP A N 1
ATOM 1851 C CA . ASP A 1 252 ? -3.997 3.122 21.020 1.00 92.38 252 ASP A CA 1
ATOM 1852 C C . ASP A 1 252 ? -4.456 3.496 19.606 1.00 92.38 252 ASP A C 1
ATOM 1854 O O . ASP A 1 252 ? -5.529 4.079 19.420 1.00 92.38 252 ASP A O 1
ATOM 1858 N N . GLU A 1 253 ? -3.708 3.071 18.586 1.00 92.50 253 GLU A N 1
ATOM 1859 C CA . GLU A 1 253 ? -4.098 3.241 17.183 1.00 92.50 253 GLU A CA 1
ATOM 1860 C C . GLU A 1 253 ? -5.360 2.445 16.851 1.00 92.50 253 GLU A C 1
ATOM 1862 O O . GLU A 1 253 ? -6.250 2.945 16.165 1.00 92.50 253 GLU A O 1
ATOM 1867 N N . THR A 1 254 ? -5.478 1.224 17.381 1.00 92.62 254 THR A N 1
ATOM 1868 C CA . THR A 1 254 ? -6.679 0.394 17.230 1.00 92.62 254 THR A CA 1
ATOM 1869 C C . THR A 1 254 ? -7.890 1.070 17.867 1.00 92.62 254 THR A C 1
ATOM 1871 O O . THR A 1 254 ? -8.942 1.158 17.241 1.00 92.62 254 THR A O 1
ATOM 1874 N N . THR A 1 255 ? -7.746 1.604 19.080 1.00 92.75 255 THR A N 1
ATOM 1875 C CA . THR A 1 255 ? -8.817 2.325 19.787 1.00 92.75 255 THR A CA 1
ATOM 1876 C C . THR A 1 255 ? -9.246 3.574 19.019 1.00 92.75 255 THR A C 1
ATOM 1878 O O . THR A 1 255 ? -10.443 3.835 18.860 1.00 92.75 255 THR A O 1
ATOM 1881 N N . SER A 1 256 ? -8.275 4.314 18.483 1.00 92.38 256 SER A N 1
ATOM 1882 C CA . SER A 1 256 ? -8.510 5.506 17.666 1.00 92.38 256 SER A CA 1
ATOM 1883 C C . SER A 1 256 ? -9.234 5.162 16.363 1.00 92.38 256 SER A C 1
ATOM 1885 O O . SER A 1 256 ? -10.228 5.802 16.017 1.00 92.38 256 SER A O 1
ATOM 1887 N N . LEU A 1 257 ? -8.791 4.109 15.668 1.00 91.94 257 LEU A N 1
ATOM 1888 C CA . LEU A 1 257 ? -9.419 3.618 14.443 1.00 91.94 257 LEU A CA 1
ATOM 1889 C C . LEU A 1 257 ? -10.856 3.150 14.693 1.00 91.94 257 LEU A C 1
ATOM 1891 O O . LEU A 1 257 ? -11.753 3.491 13.920 1.00 91.94 257 LEU A O 1
ATOM 1895 N N . LEU A 1 258 ? -11.092 2.399 15.770 1.00 91.94 258 LEU A N 1
ATOM 1896 C CA . LEU A 1 258 ? -12.429 1.942 16.150 1.00 91.94 258 LEU A CA 1
ATOM 1897 C C . LEU A 1 258 ? -13.352 3.125 16.445 1.00 91.94 258 LEU A C 1
ATOM 1899 O O . LEU A 1 258 ? -14.463 3.173 15.925 1.00 91.94 258 LEU A O 1
ATOM 1903 N N . SER A 1 259 ? -12.874 4.104 17.214 1.00 92.00 259 SER A N 1
ATOM 1904 C CA . SER A 1 259 ? -13.672 5.279 17.575 1.00 92.00 259 SER A CA 1
ATOM 1905 C C . SER A 1 259 ? -14.049 6.118 16.352 1.00 92.00 259 SER A C 1
ATOM 1907 O O . SER A 1 259 ? -15.192 6.557 16.217 1.00 92.00 259 SER A O 1
ATOM 1909 N N . ALA A 1 260 ? -13.108 6.290 15.418 1.00 91.56 260 ALA A N 1
ATOM 1910 C CA . ALA A 1 260 ? -13.349 6.997 14.165 1.00 91.56 260 ALA A CA 1
ATOM 1911 C C . ALA A 1 260 ? -14.309 6.232 13.235 1.00 91.56 260 ALA A C 1
ATOM 1913 O O . ALA A 1 260 ? -15.180 6.837 12.615 1.00 91.56 260 ALA A O 1
ATOM 1914 N N . THR A 1 261 ? -14.186 4.903 13.169 1.00 91.00 261 THR A N 1
ATOM 1915 C CA . THR A 1 261 ? -15.031 4.036 12.328 1.00 91.00 261 THR A CA 1
ATOM 1916 C C . THR A 1 261 ? -16.470 3.963 12.843 1.00 91.00 261 THR A C 1
ATOM 1918 O O . THR A 1 261 ? -17.417 4.006 12.060 1.00 91.00 261 THR A O 1
ATOM 1921 N N . LEU A 1 262 ? -16.639 3.860 14.162 1.00 88.88 262 LEU A N 1
ATOM 1922 C CA . LEU A 1 262 ? -17.934 3.703 14.826 1.00 88.88 262 LEU A CA 1
ATOM 1923 C C . LEU A 1 262 ? -18.601 5.050 15.176 1.00 88.88 262 LEU A C 1
ATOM 1925 O O . LEU A 1 262 ? -19.703 5.079 15.731 1.00 88.88 262 LEU A O 1
ATOM 1929 N N . GLY A 1 263 ? -17.950 6.176 14.869 1.00 87.44 263 GLY A N 1
ATOM 1930 C CA . GLY A 1 263 ? -18.500 7.520 15.068 1.00 87.44 263 GLY A CA 1
ATOM 1931 C C . GLY A 1 263 ? -18.741 7.879 16.538 1.00 87.44 263 GLY A C 1
ATOM 1932 O O . GLY A 1 263 ? -19.741 8.523 16.863 1.00 87.44 263 GLY A O 1
ATOM 1933 N N . GLY A 1 264 ? -17.875 7.420 17.444 1.00 88.75 264 GLY A N 1
ATOM 1934 C CA . GLY A 1 264 ? -17.990 7.694 18.876 1.00 88.75 264 GLY A CA 1
ATOM 1935 C C . GLY A 1 264 ? -16.976 6.926 19.725 1.00 88.75 264 GLY A C 1
ATOM 1936 O O . GLY A 1 264 ? -16.297 6.042 19.208 1.00 88.75 264 GLY A O 1
ATOM 1937 N N . PRO A 1 265 ? -16.869 7.243 21.026 1.00 90.00 265 PRO A N 1
ATOM 1938 C CA . PRO A 1 265 ? -15.935 6.574 21.924 1.00 90.00 265 PRO A CA 1
ATOM 1939 C C . PRO A 1 265 ? -16.270 5.086 22.074 1.00 90.00 265 PRO A C 1
ATOM 1941 O O . PRO A 1 265 ? -17.440 4.685 22.097 1.00 90.00 265 PRO A O 1
ATOM 1944 N N . VAL A 1 266 ? -15.223 4.275 22.195 1.00 89.44 266 VAL A N 1
ATOM 1945 C CA . VAL A 1 266 ? -15.310 2.825 22.395 1.00 89.44 266 VAL A CA 1
ATOM 1946 C C . VAL A 1 266 ? -14.842 2.488 23.797 1.00 89.44 266 VAL A C 1
ATOM 1948 O O . VAL A 1 266 ? -13.853 3.042 24.276 1.00 89.44 266 VAL A O 1
ATOM 1951 N N . ASP A 1 267 ? -15.553 1.574 24.449 1.00 90.50 267 ASP A N 1
ATOM 1952 C CA . ASP A 1 267 ? -15.186 1.101 25.774 1.00 90.50 267 ASP A CA 1
ATOM 1953 C C . ASP A 1 267 ? -13.762 0.490 25.749 1.00 90.50 267 ASP A C 1
ATOM 1955 O O . ASP A 1 267 ? -13.484 -0.370 24.899 1.00 90.50 267 ASP A O 1
ATOM 1959 N N . PRO A 1 268 ? -12.842 0.911 26.643 1.00 90.19 268 PRO A N 1
ATOM 1960 C CA . PRO A 1 268 ? -11.466 0.416 26.662 1.00 90.19 268 PRO A CA 1
ATOM 1961 C C . PRO A 1 268 ? -11.356 -1.110 26.748 1.00 90.19 268 PRO A C 1
ATOM 1963 O O . PRO A 1 268 ? -10.424 -1.693 26.188 1.00 90.19 268 PRO A O 1
ATOM 1966 N N . ASP A 1 269 ? -12.302 -1.779 27.411 1.00 90.25 269 ASP A N 1
ATOM 1967 C CA . ASP A 1 269 ? -12.289 -3.237 27.529 1.00 90.25 269 ASP A CA 1
ATOM 1968 C C .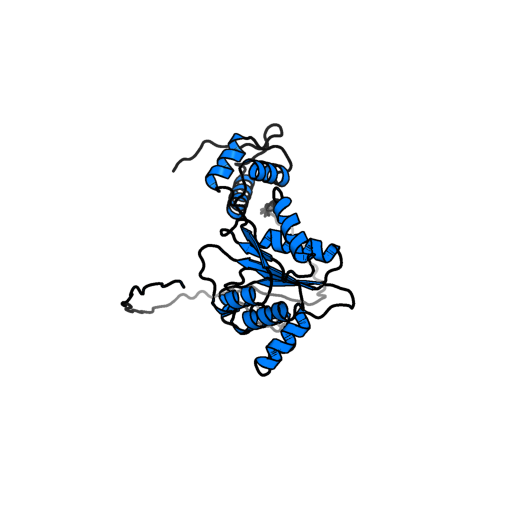 ASP A 1 269 ? -12.635 -3.918 26.203 1.00 90.25 269 ASP A C 1
ATOM 1970 O O . ASP A 1 269 ? -12.023 -4.931 25.839 1.00 90.25 269 ASP A O 1
ATOM 1974 N N . VAL A 1 270 ? -13.546 -3.321 25.432 1.00 89.94 270 VAL A N 1
ATOM 1975 C CA . VAL A 1 270 ? -13.884 -3.764 24.076 1.00 89.94 270 VAL A CA 1
ATOM 1976 C C . VAL A 1 270 ? -12.704 -3.550 23.140 1.00 89.94 270 VAL A C 1
ATOM 1978 O O . VAL A 1 270 ? -12.311 -4.484 22.439 1.00 89.94 270 VAL A O 1
ATOM 1981 N N . ALA A 1 271 ? -12.085 -2.367 23.173 1.00 92.50 271 ALA A N 1
ATOM 1982 C CA . ALA A 1 271 ? -10.910 -2.069 22.360 1.00 92.50 271 ALA A CA 1
ATOM 1983 C C . ALA A 1 271 ? -9.754 -3.038 22.665 1.00 92.50 271 ALA A C 1
ATOM 1985 O O . ALA A 1 271 ? -9.177 -3.632 21.752 1.00 92.50 271 ALA A O 1
ATOM 1986 N N . ARG A 1 272 ? -9.478 -3.305 23.950 1.00 93.50 272 ARG A N 1
ATOM 1987 C CA . ARG A 1 272 ? -8.449 -4.266 24.380 1.00 93.50 272 ARG A CA 1
ATOM 1988 C C . ARG A 1 272 ? -8.792 -5.702 23.992 1.00 93.50 272 ARG A C 1
ATOM 1990 O O . ARG A 1 272 ? -7.896 -6.482 23.670 1.00 93.50 272 ARG A O 1
ATOM 1997 N N . ARG A 1 273 ? -10.069 -6.095 24.032 1.00 91.50 273 ARG A N 1
ATOM 1998 C CA . ARG A 1 273 ? -10.521 -7.422 23.583 1.00 91.50 273 ARG A CA 1
ATOM 1999 C C . ARG A 1 273 ? -10.330 -7.588 22.078 1.00 91.50 273 ARG A C 1
ATOM 2001 O O . ARG A 1 273 ? -9.699 -8.559 21.668 1.00 91.50 273 ARG A O 1
ATOM 2008 N N . LEU A 1 274 ? -10.802 -6.636 21.276 1.00 92.31 274 LEU A N 1
ATOM 2009 C CA . LEU A 1 274 ? -10.641 -6.646 19.820 1.00 92.31 274 LEU A CA 1
ATOM 2010 C C . LEU A 1 274 ? -9.164 -6.631 19.417 1.00 92.31 274 LEU A C 1
ATOM 2012 O O . LEU A 1 274 ? -8.747 -7.420 18.569 1.00 92.31 274 LEU A O 1
ATOM 2016 N N . TRP A 1 275 ? -8.346 -5.805 20.072 1.00 93.75 275 TRP A N 1
ATOM 2017 C CA . TRP A 1 275 ? -6.906 -5.783 19.835 1.00 93.75 275 TRP A CA 1
ATOM 2018 C C . TRP A 1 275 ? -6.235 -7.112 20.198 1.00 93.75 275 TRP A C 1
ATOM 2020 O O . TRP A 1 275 ? -5.442 -7.612 19.411 1.00 93.75 275 TRP A O 1
ATOM 2030 N N . ARG A 1 276 ? -6.580 -7.753 21.325 1.00 92.31 276 ARG A N 1
ATOM 2031 C CA . ARG A 1 276 ? -6.027 -9.077 21.683 1.00 92.31 276 ARG A CA 1
ATOM 2032 C C . ARG A 1 276 ? -6.384 -10.167 20.671 1.00 92.31 276 ARG A C 1
ATOM 2034 O O . ARG A 1 276 ? -5.528 -10.989 20.354 1.00 92.31 276 ARG A O 1
ATOM 2041 N N . LEU A 1 277 ? -7.621 -10.167 20.168 1.00 91.00 277 LEU A N 1
ATOM 2042 C CA . LEU A 1 277 ? -8.090 -11.141 19.175 1.00 91.00 277 LEU A CA 1
ATOM 2043 C C . LEU A 1 277 ? -7.390 -10.964 17.821 1.00 91.00 277 LEU A C 1
ATOM 2045 O O . LEU A 1 277 ? -7.060 -11.938 17.154 1.00 91.00 277 LEU A O 1
ATOM 2049 N N . THR A 1 278 ? -7.150 -9.716 17.423 1.00 91.94 278 THR A N 1
ATOM 2050 C CA . THR A 1 278 ? -6.627 -9.364 16.090 1.00 91.94 278 THR A CA 1
ATOM 2051 C C . THR A 1 278 ? -5.121 -9.147 16.065 1.00 91.94 278 THR A C 1
ATOM 2053 O O . THR A 1 278 ? -4.518 -9.138 14.993 1.00 91.94 278 THR A O 1
ATOM 2056 N N . ARG A 1 279 ? -4.516 -8.930 17.236 1.00 91.12 279 ARG A N 1
ATOM 2057 C CA . ARG A 1 279 ? -3.143 -8.448 17.436 1.00 91.12 279 ARG A CA 1
ATOM 2058 C C . ARG A 1 279 ? -2.809 -7.234 16.558 1.00 91.12 279 ARG A C 1
ATOM 2060 O O . ARG A 1 279 ? -1.735 -7.174 15.964 1.00 91.12 279 ARG A O 1
ATOM 2067 N N . GLY A 1 280 ? -3.763 -6.309 16.418 1.00 87.94 280 GLY A N 1
ATOM 2068 C CA . GLY A 1 280 ? -3.604 -5.098 15.605 1.00 87.94 280 GLY A CA 1
ATOM 2069 C C . GLY A 1 280 ? -3.694 -5.313 14.090 1.00 87.94 280 GLY A C 1
ATOM 2070 O O . GLY A 1 280 ? -3.376 -4.406 13.318 1.00 87.94 280 GLY A O 1
ATOM 2071 N N . ASN A 1 281 ? -4.100 -6.500 13.630 1.00 91.62 281 ASN A N 1
ATOM 2072 C CA . ASN A 1 281 ? -4.317 -6.759 12.212 1.00 91.62 281 ASN A CA 1
ATOM 2073 C C . ASN A 1 281 ? -5.621 -6.097 11.739 1.00 91.62 281 ASN A C 1
ATOM 2075 O O . ASN A 1 281 ? -6.715 -6.521 12.114 1.00 91.62 281 ASN A O 1
ATOM 2079 N N . VAL A 1 282 ? -5.499 -5.074 10.889 1.00 91.19 282 VAL A N 1
ATOM 2080 C CA . VAL A 1 282 ? -6.622 -4.237 10.435 1.00 91.19 282 VAL A CA 1
ATOM 2081 C C . VAL A 1 282 ? -7.670 -5.038 9.664 1.00 91.19 282 VAL A C 1
ATOM 2083 O O . VAL A 1 282 ? -8.861 -4.798 9.837 1.00 91.19 282 VAL A O 1
ATOM 2086 N N . LEU A 1 283 ? -7.254 -6.004 8.838 1.00 90.62 283 LEU A N 1
ATOM 2087 C CA . LEU A 1 283 ? -8.184 -6.856 8.092 1.00 90.62 283 LEU A CA 1
ATOM 2088 C C . LEU A 1 283 ? -9.066 -7.678 9.040 1.00 90.62 283 LEU A C 1
ATOM 2090 O O . LEU A 1 283 ? -10.283 -7.709 8.878 1.00 90.62 283 LEU A O 1
ATOM 2094 N N . TYR A 1 284 ? -8.462 -8.314 10.046 1.00 91.69 284 TYR A N 1
ATOM 2095 C CA . TYR A 1 284 ? -9.215 -9.090 11.033 1.00 91.69 284 TYR A CA 1
ATOM 2096 C C . TYR A 1 284 ? -10.072 -8.202 11.928 1.00 91.69 284 TYR A C 1
ATOM 2098 O O . TYR A 1 284 ? -11.220 -8.545 12.193 1.00 91.69 284 TYR A O 1
ATOM 2106 N N . LEU A 1 285 ? -9.550 -7.045 12.341 1.00 91.94 285 LEU A N 1
ATOM 2107 C CA . LEU A 1 285 ? -10.308 -6.060 13.107 1.00 91.94 285 LEU A CA 1
ATOM 2108 C C . LEU A 1 285 ? -11.562 -5.627 12.360 1.00 91.94 285 LEU A C 1
ATOM 2110 O O . LEU A 1 285 ? -12.648 -5.645 12.929 1.00 91.94 285 LEU A O 1
ATOM 2114 N N . ARG A 1 286 ? -11.414 -5.302 11.075 1.00 91.50 286 ARG A N 1
ATOM 2115 C CA . ARG A 1 286 ? -12.525 -4.918 10.218 1.00 91.50 286 ARG A CA 1
ATOM 2116 C C . ARG A 1 286 ? -13.584 -6.004 10.123 1.00 91.50 286 ARG A C 1
ATOM 2118 O O . ARG A 1 286 ? -14.752 -5.715 10.353 1.00 91.50 286 ARG A O 1
ATOM 2125 N N . ASN A 1 287 ? -13.168 -7.232 9.829 1.00 90.69 287 ASN A N 1
ATOM 2126 C CA . ASN A 1 287 ? -14.090 -8.352 9.678 1.00 90.69 287 ASN A CA 1
ATOM 2127 C C . ASN A 1 287 ? -14.868 -8.622 10.973 1.00 90.69 287 ASN A C 1
ATOM 2129 O O . ASN A 1 287 ? -16.087 -8.743 10.929 1.00 90.69 287 ASN A O 1
ATOM 2133 N N . ILE A 1 288 ? -14.181 -8.664 12.122 1.00 90.94 288 ILE A N 1
ATOM 2134 C CA . ILE A 1 288 ? -14.827 -8.911 13.418 1.00 90.94 288 ILE A CA 1
ATOM 2135 C C . ILE A 1 288 ? -15.786 -7.768 13.755 1.00 90.94 288 ILE A C 1
ATOM 2137 O O . ILE A 1 288 ? -16.925 -8.021 14.112 1.00 90.94 288 ILE A O 1
ATOM 2141 N N . VAL A 1 289 ? -15.370 -6.508 13.617 1.00 90.75 289 VAL A N 1
ATOM 2142 C CA . VAL A 1 289 ? -16.221 -5.362 13.976 1.00 90.75 289 VAL A CA 1
ATOM 2143 C C . VAL A 1 289 ? -17.447 -5.261 13.076 1.00 90.75 289 VAL A C 1
ATOM 2145 O O . VAL A 1 289 ? -18.543 -5.057 13.586 1.00 90.75 289 VAL A O 1
ATOM 2148 N N . GLU A 1 290 ? -17.291 -5.418 11.759 1.00 90.38 290 GLU A N 1
ATOM 2149 C CA . GLU A 1 290 ? -18.431 -5.405 10.835 1.00 90.38 290 GLU A CA 1
ATOM 2150 C C . GLU A 1 290 ? -19.424 -6.530 11.167 1.00 90.38 290 GLU A C 1
ATOM 2152 O O . GLU A 1 290 ? -20.629 -6.284 11.182 1.00 90.38 290 GLU A O 1
ATOM 2157 N N . GLN A 1 291 ? -18.929 -7.722 11.514 1.00 88.19 291 GLN A N 1
ATOM 2158 C CA . GLN A 1 291 ? -19.769 -8.844 11.929 1.00 88.19 291 GLN A CA 1
ATOM 2159 C C . GLN A 1 291 ? -20.464 -8.594 13.278 1.00 88.19 291 GLN A C 1
ATOM 2161 O O . GLN A 1 291 ? -21.671 -8.772 13.383 1.00 88.19 291 GLN A O 1
ATOM 2166 N N . GLU A 1 292 ? -19.745 -8.149 14.310 1.00 88.75 292 GLU A N 1
ATOM 2167 C CA . GLU A 1 292 ? -20.330 -7.913 15.639 1.00 88.75 292 GLU A CA 1
ATOM 2168 C C . GLU A 1 292 ? -21.352 -6.765 15.635 1.00 88.75 292 GLU A C 1
ATOM 2170 O O . GLU A 1 292 ? -22.325 -6.810 16.390 1.00 88.75 292 GLU A O 1
ATOM 2175 N N . VAL A 1 293 ? -21.159 -5.746 14.789 1.00 87.88 293 VAL A N 1
ATOM 2176 C CA . VAL A 1 293 ? -22.147 -4.672 14.589 1.00 87.88 293 VAL A CA 1
ATOM 2177 C C . VAL A 1 293 ? -23.379 -5.197 13.855 1.00 87.88 293 VAL A C 1
ATOM 2179 O O . VAL A 1 293 ? -24.495 -4.888 14.269 1.00 87.88 293 VAL A O 1
ATOM 2182 N N . ALA A 1 294 ? -23.198 -5.998 12.800 1.00 86.25 294 ALA A N 1
ATOM 2183 C CA . ALA A 1 294 ? -24.312 -6.609 12.074 1.00 86.25 294 ALA A CA 1
ATOM 2184 C C . ALA A 1 294 ? -25.143 -7.535 12.977 1.00 86.25 294 ALA A C 1
ATOM 2186 O O . ALA A 1 294 ? -26.369 -7.492 12.945 1.00 86.25 294 ALA A O 1
ATOM 2187 N N . ASP A 1 295 ? -24.481 -8.287 13.855 1.00 85.69 295 ASP A N 1
ATOM 2188 C CA . ASP A 1 295 ? -25.129 -9.200 14.795 1.00 85.69 295 ASP A CA 1
ATOM 2189 C C . ASP A 1 295 ? -25.722 -8.488 16.031 1.00 85.69 295 ASP A C 1
ATOM 2191 O O . ASP A 1 295 ? -26.234 -9.141 16.943 1.00 85.69 295 ASP A O 1
ATOM 2195 N N . GLY A 1 296 ? -25.616 -7.155 16.118 1.00 83.25 296 GLY A N 1
ATOM 2196 C CA . GLY A 1 296 ? -26.107 -6.352 17.245 1.00 83.25 296 GLY A CA 1
ATOM 2197 C C . GLY A 1 296 ? -25.367 -6.582 18.570 1.00 83.25 296 GLY A C 1
ATOM 2198 O O . GLY A 1 296 ? -25.761 -6.036 19.604 1.00 83.25 296 GLY A O 1
ATOM 2199 N N . ARG A 1 297 ? -24.285 -7.370 18.554 1.00 84.88 297 ARG A N 1
ATOM 2200 C CA . ARG A 1 297 ? -23.440 -7.665 19.718 1.00 84.88 297 ARG A CA 1
ATOM 2201 C C . ARG A 1 297 ? -22.463 -6.542 20.020 1.00 84.88 297 ARG A C 1
ATOM 2203 O O . ARG A 1 297 ? -22.043 -6.411 21.158 1.00 84.88 297 ARG A O 1
ATOM 2210 N N . LEU A 1 298 ? -22.116 -5.699 19.056 1.00 84.81 298 LEU A N 1
ATOM 2211 C CA . LEU A 1 298 ? -21.421 -4.440 19.302 1.00 84.81 298 LEU A CA 1
ATOM 2212 C C . LEU A 1 298 ? -22.422 -3.301 19.104 1.00 84.81 298 LEU A C 1
ATOM 2214 O O . LEU A 1 298 ? -22.811 -2.998 17.981 1.00 84.81 298 LEU A O 1
ATOM 2218 N N . ALA A 1 299 ? -22.857 -2.687 20.204 1.00 83.19 299 ALA A N 1
ATOM 2219 C CA . ALA A 1 299 ? -23.901 -1.662 20.212 1.00 83.19 299 ALA A CA 1
ATOM 2220 C C . ALA A 1 299 ? -23.464 -0.435 21.019 1.00 83.19 299 ALA A C 1
ATOM 2222 O O . ALA A 1 299 ? -22.474 -0.483 21.745 1.00 83.19 299 ALA A O 1
ATOM 2223 N N . ARG A 1 300 ? -24.206 0.676 20.914 1.00 84.12 300 ARG A N 1
ATOM 2224 C CA . ARG A 1 300 ? -23.871 1.951 21.574 1.00 84.12 300 ARG A CA 1
ATOM 2225 C C . ARG A 1 300 ? -24.833 2.324 22.718 1.00 84.12 300 ARG A C 1
ATOM 2227 O O . ARG A 1 300 ? -25.549 3.323 22.589 1.00 84.12 300 ARG A O 1
ATOM 2234 N N . PRO A 1 301 ? -24.889 1.572 23.837 1.00 75.19 301 PRO A N 1
ATOM 2235 C CA . PRO A 1 301 ? -25.672 1.988 24.997 1.00 75.19 301 PRO A CA 1
ATOM 2236 C C . PRO A 1 301 ? -25.055 3.247 25.628 1.00 75.19 301 PRO A C 1
ATOM 2238 O O . PRO A 1 301 ? -23.850 3.320 25.859 1.00 75.19 301 PRO A O 1
ATOM 2241 N N . ASN A 1 302 ? -25.880 4.256 25.914 1.00 72.19 302 ASN A N 1
ATOM 2242 C CA . ASN A 1 302 ? -25.474 5.498 26.594 1.00 72.19 302 ASN A CA 1
ATOM 2243 C C . ASN A 1 302 ? -24.314 6.265 25.918 1.00 72.19 302 ASN A C 1
ATOM 2245 O O . ASN A 1 302 ? -23.526 6.924 26.590 1.00 72.19 302 ASN A O 1
ATOM 2249 N N .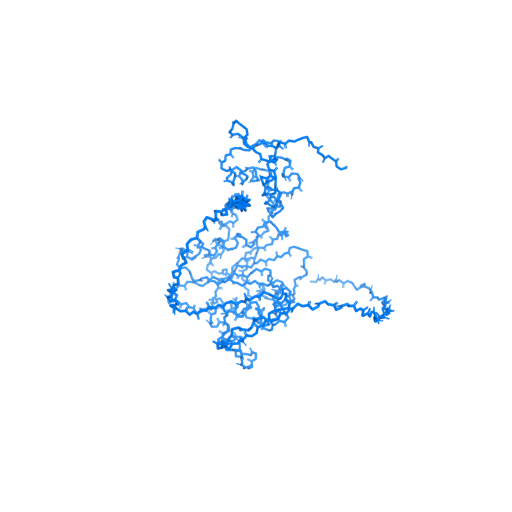 GLY A 1 303 ? -24.196 6.185 24.588 1.00 78.38 303 GLY A N 1
ATOM 2250 C CA . GLY A 1 303 ? -23.216 6.967 23.818 1.00 78.38 303 GLY A CA 1
ATOM 2251 C C . GLY A 1 303 ? -21.805 6.373 23.730 1.00 78.38 303 GLY A C 1
ATOM 2252 O O . GLY A 1 303 ? -20.979 6.937 23.018 1.00 78.38 303 GLY A O 1
ATOM 2253 N N . CYS A 1 304 ? -21.544 5.226 24.366 1.00 83.62 304 CYS A N 1
ATOM 2254 C CA . CYS A 1 304 ? -20.275 4.497 24.283 1.00 83.62 304 CYS A CA 1
ATOM 2255 C C . CYS A 1 304 ? -20.490 3.118 23.648 1.00 83.62 304 CYS A C 1
ATOM 2257 O O . CYS A 1 304 ? -21.470 2.440 23.959 1.00 83.62 304 CYS A O 1
ATOM 2259 N N . TRP A 1 305 ? -19.599 2.701 22.746 1.00 85.94 305 TRP A N 1
ATOM 2260 C CA . TRP A 1 305 ? -19.693 1.385 22.111 1.00 85.94 305 TRP A CA 1
ATOM 2261 C C . TRP A 1 305 ? -19.247 0.278 23.062 1.00 85.94 305 TRP A C 1
ATOM 2263 O O . TRP A 1 305 ? -18.111 0.280 23.538 1.00 85.94 305 TRP A O 1
ATOM 2273 N N . ARG A 1 306 ? -20.145 -0.680 23.310 1.00 86.12 306 ARG A N 1
ATOM 2274 C CA . ARG A 1 306 ? -19.954 -1.819 24.208 1.00 86.12 306 ARG A CA 1
ATOM 2275 C C . ARG A 1 306 ? -20.300 -3.133 23.524 1.00 86.12 306 ARG A C 1
ATOM 2277 O O . ARG A 1 306 ? -21.206 -3.199 22.693 1.00 86.12 306 ARG A O 1
ATOM 2284 N N . TRP A 1 307 ? -19.587 -4.182 23.917 1.00 82.25 307 TRP A N 1
ATOM 2285 C CA . TRP A 1 307 ? -19.906 -5.545 23.519 1.00 82.25 307 TRP A CA 1
ATOM 2286 C C . TRP A 1 307 ? -21.042 -6.058 24.409 1.00 82.25 307 TRP A C 1
ATOM 2288 O O . TRP A 1 307 ? -20.870 -6.248 25.610 1.00 82.25 307 TRP A O 1
ATOM 2298 N N . MET A 1 308 ? -22.213 -6.228 23.814 1.00 71.62 308 MET A N 1
ATOM 2299 C CA . MET A 1 308 ? -23.417 -6.802 24.390 1.00 71.62 308 MET A CA 1
ATOM 2300 C C . MET A 1 308 ? -23.346 -8.329 24.280 1.00 71.62 308 MET A C 1
ATOM 2302 O O . MET A 1 308 ? -23.477 -8.891 23.193 1.00 71.62 308 MET A O 1
ATOM 2306 N N . GLY A 1 309 ? -23.117 -8.996 25.410 1.00 61.50 309 GLY A N 1
ATOM 2307 C CA . GLY A 1 309 ? -23.129 -10.455 25.528 1.00 61.50 309 GLY A CA 1
ATOM 2308 C C . GLY A 1 309 ? -22.090 -10.976 26.520 1.00 61.50 309 GLY A C 1
ATOM 2309 O O . GLY A 1 309 ? -21.013 -10.395 26.666 1.00 61.50 309 GLY A O 1
ATOM 2310 N N . ASP A 1 310 ? -22.407 -12.088 27.182 1.00 46.06 310 ASP A N 1
ATOM 2311 C CA . ASP A 1 310 ? -21.426 -12.838 27.966 1.00 46.06 310 ASP A CA 1
ATOM 2312 C C . ASP A 1 310 ? -20.383 -13.488 27.040 1.00 46.06 310 ASP A C 1
ATOM 2314 O O . ASP A 1 310 ? -20.690 -13.842 25.894 1.00 46.06 310 ASP A O 1
ATOM 2318 N N . PRO A 1 311 ? -19.125 -13.644 27.487 1.00 41.38 311 PRO A N 1
ATOM 2319 C CA . PRO A 1 311 ? -18.120 -14.363 26.722 1.00 41.38 311 PRO A CA 1
ATOM 2320 C C . PRO A 1 311 ? -18.559 -15.821 26.527 1.00 41.38 311 PRO A C 1
ATOM 2322 O O . PRO A 1 311 ? -18.447 -16.634 27.437 1.00 41.38 311 PRO A O 1
ATOM 2325 N N . VAL A 1 312 ? -19.009 -16.170 25.319 1.00 41.66 312 VAL A N 1
ATOM 2326 C CA . VAL A 1 312 ? -19.087 -17.574 24.898 1.00 41.66 312 VAL A CA 1
ATOM 2327 C C . VAL A 1 312 ? -17.656 -18.024 24.616 1.00 41.66 312 VAL A C 1
ATOM 2329 O O . VAL A 1 312 ? -17.086 -17.735 23.563 1.00 41.66 312 VAL A O 1
ATOM 2332 N N . ILE A 1 313 ? -17.041 -18.633 25.625 1.00 35.53 313 ILE A N 1
ATOM 2333 C CA . ILE A 1 313 ? -15.771 -19.346 25.499 1.00 35.53 313 ILE A CA 1
ATOM 2334 C C . ILE A 1 313 ? -16.117 -20.733 24.928 1.00 35.53 313 ILE A C 1
ATOM 2336 O O . ILE A 1 313 ? -16.983 -21.387 25.512 1.00 35.53 313 ILE A O 1
ATOM 2340 N N . PRO A 1 314 ? -15.531 -21.157 23.792 1.00 39.28 314 PRO A N 1
ATOM 2341 C CA . PRO A 1 314 ? -15.698 -22.519 23.286 1.00 39.28 314 PRO A CA 1
ATOM 2342 C C . PRO A 1 314 ? -15.042 -23.565 24.194 1.00 39.28 314 PRO A C 1
ATOM 2344 O O . PRO A 1 314 ? -14.017 -23.237 24.838 1.00 39.28 314 PRO A O 1
#

Sequence (314 aa):
MFIYGKGTRDPGGSLLRRTKPGGDTDKGGFARCRPTGAAITGLDRSGYLVGVQGAGAVWTGTCATGSCAPSAARLGKADREEPSMRLRWPLTGRTEEMETINAAISYPDSAGIVLFGASGVGKSRIAREALSAAASRGAETRWAVGTTSSRMIPLGALASWMESPGGDNLQLVRGVIRSLTMCRPGTAVVVGVDDVQLLDDLSTFVLHQIVQRRAAKVVLTVRDGEPIPAGTLEVWKGGQFHRL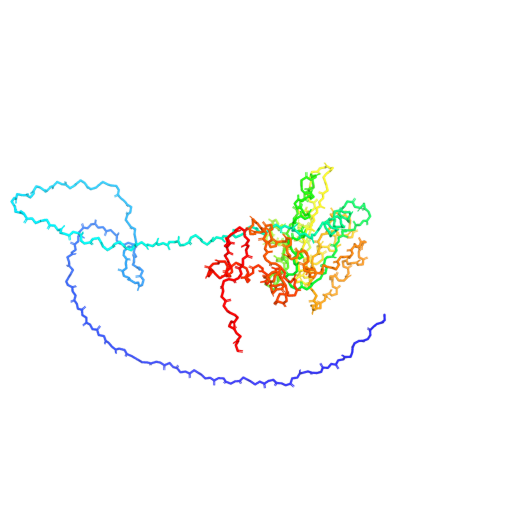DLQSLSLDETTSLLSATLGGPVDPDVARRLWRLTRGNVLYLRNIVEQEVADGRLARPNGCWRWMGDPVIP